Protein AF-A0A2S2C4B8-F1 (afdb_monomer_lite)

Organism: NCBI:txid1990687

Foldseek 3Di:
DDDPDAADQDDDDLVVLCVLCQVVLVVLLVVLVVQDDDDALCLLPPDPPDDPDPPDDAPAQDAFPPLLLLLLLLLLLCLLFVLVVCPVSCVPDDCPGSSVVVSVVSNVLSVRLNVSSLCCCVVRRVPDNVVSVVVNVVPNVVGFPPVCPPDRPLLSLLLLLLQLQQSLLLLCLSCVSRVGVSSNVSSPSSSSSSVSSNVSSLSSLLVVCRRNVLNNLVSNLVCLLQPDHGPPPPPCVLVSVVVCVLSVSGDLVCSLPRRPPVSCVSSVLVVDDSDDPNSVLSSVSSVVLSVVSVVLVVVVVVVSVVVPDDDPDDDDDDDDDPDDPNSPCNNPPDPPPRD

Structure (mmCIF, N/CA/C/O backbone):
data_AF-A0A2S2C4B8-F1
#
_entry.id   AF-A0A2S2C4B8-F1
#
loop_
_atom_site.group_PDB
_atom_site.id
_atom_site.type_symbol
_atom_site.label_atom_id
_atom_site.label_alt_id
_atom_site.label_comp_id
_atom_site.label_asym_id
_atom_site.label_entity_id
_atom_site.label_seq_id
_atom_site.pdbx_PDB_ins_code
_atom_site.Cartn_x
_atom_site.Cartn_y
_atom_site.Cartn_z
_atom_site.occupancy
_atom_site.B_iso_or_equiv
_atom_site.auth_seq_id
_atom_site.auth_comp_id
_atom_site.auth_asym_id
_atom_site.auth_atom_id
_atom_site.pdbx_PDB_model_num
ATOM 1 N N . MET A 1 1 ? -17.128 -11.984 38.724 1.00 36.03 1 MET A N 1
ATOM 2 C CA . MET A 1 1 ? -16.778 -12.089 37.292 1.00 36.03 1 MET A CA 1
ATOM 3 C C . MET A 1 1 ? -16.744 -10.685 36.719 1.00 36.03 1 MET A C 1
ATOM 5 O O . MET A 1 1 ? -17.673 -9.944 37.026 1.00 36.03 1 MET A O 1
ATOM 9 N N . PRO A 1 2 ? -15.708 -10.272 35.972 1.00 33.66 2 PRO A N 1
ATOM 10 C CA . PRO A 1 2 ? -15.768 -9.001 35.269 1.00 33.66 2 PRO A CA 1
ATOM 11 C C . PRO A 1 2 ? -16.811 -9.120 34.155 1.00 33.66 2 PRO A C 1
ATOM 13 O O . PRO A 1 2 ? -16.824 -10.096 33.408 1.00 33.66 2 PRO A O 1
ATOM 16 N N . ILE A 1 3 ? -17.711 -8.144 34.097 1.00 31.33 3 ILE A N 1
ATOM 17 C CA . ILE A 1 3 ? -18.696 -7.986 33.027 1.00 31.33 3 ILE A CA 1
ATOM 18 C C . ILE A 1 3 ? -17.909 -7.788 31.720 1.00 31.33 3 ILE A C 1
ATOM 20 O O . ILE A 1 3 ? -17.020 -6.929 31.710 1.00 31.33 3 ILE A O 1
ATOM 24 N N . PRO A 1 4 ? -18.185 -8.543 30.638 1.00 38.91 4 PRO A N 1
ATOM 25 C CA . PRO A 1 4 ? -17.604 -8.247 29.336 1.00 38.91 4 PRO A CA 1
ATOM 26 C C . PRO A 1 4 ? -18.038 -6.832 28.958 1.00 38.91 4 PRO A C 1
ATOM 28 O O . PRO A 1 4 ? -19.229 -6.551 28.818 1.00 38.91 4 PRO A O 1
ATOM 31 N N . GLN A 1 5 ? -17.081 -5.909 28.894 1.00 40.00 5 GLN A N 1
ATOM 32 C CA . GLN A 1 5 ? -17.377 -4.559 28.449 1.00 40.00 5 GLN A CA 1
ATOM 33 C C . GLN A 1 5 ? -17.703 -4.652 26.963 1.00 40.00 5 GLN A C 1
ATOM 35 O O . GLN A 1 5 ? -16.841 -5.022 26.172 1.00 40.00 5 GLN A O 1
ATOM 40 N N . GLY A 1 6 ? -18.963 -4.384 26.613 1.00 44.84 6 GLY A N 1
ATOM 41 C CA . GLY A 1 6 ? -19.370 -4.216 25.221 1.00 44.84 6 GLY A CA 1
ATOM 42 C C . GLY A 1 6 ? -18.529 -3.134 24.529 1.00 44.84 6 GLY A C 1
ATOM 43 O O . GLY A 1 6 ? -17.827 -2.378 25.214 1.00 44.84 6 GLY A O 1
ATOM 44 N N . PRO A 1 7 ? -18.580 -3.056 23.189 1.00 47.12 7 PRO A N 1
ATOM 45 C CA . PRO A 1 7 ? -17.741 -2.149 22.414 1.00 47.12 7 PRO A CA 1
ATOM 46 C C . PRO A 1 7 ? -17.837 -0.725 22.972 1.00 47.12 7 PRO A C 1
ATOM 48 O O . PRO A 1 7 ? -18.921 -0.153 23.116 1.00 47.12 7 PRO A O 1
ATOM 51 N N . ARG A 1 8 ? -16.685 -0.164 23.361 1.00 53.97 8 ARG A N 1
ATOM 52 C CA . ARG A 1 8 ? -16.612 1.207 23.866 1.00 53.97 8 ARG A CA 1
ATOM 53 C C . ARG A 1 8 ? -16.798 2.137 22.681 1.00 53.97 8 ARG A C 1
ATOM 55 O O . ARG A 1 8 ? -15.860 2.363 21.924 1.00 53.97 8 ARG A O 1
ATOM 62 N N . ASN A 1 9 ? -17.983 2.726 22.557 1.00 57.22 9 ASN A N 1
ATOM 63 C CA . ASN A 1 9 ? -18.256 3.736 21.537 1.00 57.22 9 ASN A CA 1
ATOM 64 C C . ASN A 1 9 ? -17.642 5.113 21.889 1.00 57.22 9 ASN A C 1
ATOM 66 O O . ASN A 1 9 ? -18.278 6.158 21.805 1.00 57.22 9 ASN A O 1
ATOM 70 N N . THR A 1 10 ? -16.414 5.113 22.412 1.00 70.31 10 THR A N 1
ATOM 71 C CA . THR A 1 10 ? -15.678 6.302 22.848 1.00 70.31 10 THR A CA 1
ATOM 72 C C . THR A 1 10 ? -14.437 6.427 21.981 1.00 70.31 10 THR A C 1
ATOM 74 O O . THR A 1 10 ? -13.640 5.491 21.930 1.00 70.31 10 THR A O 1
ATOM 77 N N . GLN A 1 11 ? -14.261 7.574 21.317 1.00 84.81 11 GLN A N 1
ATOM 78 C CA . GLN A 1 11 ? -13.037 7.855 20.566 1.00 84.81 11 GLN A CA 1
ATOM 79 C C . GLN A 1 11 ? -11.817 7.715 21.476 1.00 84.81 11 GLN A C 1
ATOM 81 O O . GLN A 1 11 ? -11.720 8.367 22.519 1.00 84.81 11 GLN A O 1
ATOM 86 N N . LEU A 1 12 ? -10.873 6.876 21.061 1.00 90.44 12 LEU A N 1
ATOM 87 C CA . LEU A 1 12 ? -9.634 6.663 21.784 1.00 90.44 12 LEU A CA 1
ATOM 88 C C . LEU A 1 12 ? -8.558 7.628 21.271 1.00 90.44 12 LEU A C 1
ATOM 90 O O . LEU A 1 12 ? -8.373 7.771 20.056 1.00 90.44 12 LEU A O 1
ATOM 94 N N . PRO A 1 13 ? -7.797 8.278 22.169 1.00 89.00 13 PRO A N 1
ATOM 95 C CA . PRO A 1 13 ? -6.652 9.078 21.764 1.00 89.00 13 PRO A CA 1
ATOM 96 C C . PRO A 1 13 ? -5.550 8.178 21.189 1.00 89.00 13 PRO A C 1
ATOM 98 O O . PRO A 1 13 ? -5.387 7.026 21.593 1.00 89.00 13 PRO A O 1
ATOM 101 N N . GLN A 1 14 ? -4.719 8.724 20.299 1.00 85.19 14 GLN A N 1
ATOM 102 C CA . GLN A 1 14 ? -3.682 7.967 19.580 1.00 85.19 14 GLN A CA 1
ATOM 103 C C . GLN A 1 14 ? -2.736 7.179 20.497 1.00 85.19 14 GLN A C 1
ATOM 105 O O . GLN A 1 14 ? -2.425 6.023 20.223 1.00 85.19 14 GLN A O 1
ATOM 110 N N . ARG A 1 15 ? -2.323 7.763 21.630 1.00 85.38 15 ARG A N 1
ATOM 111 C CA . ARG A 1 15 ? -1.479 7.070 22.619 1.00 85.38 15 ARG A CA 1
ATOM 112 C C . ARG A 1 15 ? -2.165 5.858 23.245 1.00 85.38 15 ARG A C 1
ATOM 114 O O . ARG A 1 15 ? -1.474 4.910 23.605 1.00 85.38 15 ARG A O 1
ATOM 121 N N . GLN A 1 16 ? -3.486 5.898 23.411 1.00 89.31 16 GLN A N 1
ATOM 122 C CA . GLN A 1 16 ? -4.239 4.754 23.910 1.00 89.31 16 GLN A CA 1
ATOM 123 C C . GLN A 1 16 ? -4.381 3.697 22.817 1.00 89.31 16 GLN A C 1
ATOM 125 O O . GLN A 1 16 ? -4.064 2.549 23.087 1.00 89.31 16 GLN A O 1
ATOM 130 N N . LEU A 1 17 ? -4.716 4.079 21.580 1.00 90.31 17 LEU A N 1
ATOM 131 C CA . LEU A 1 17 ? -4.761 3.144 20.446 1.00 90.31 17 LEU A CA 1
ATOM 132 C C . LEU A 1 17 ? -3.449 2.362 20.283 1.00 90.31 17 LEU A C 1
ATOM 134 O O . LEU A 1 17 ? -3.471 1.141 20.179 1.00 90.31 17 LEU A O 1
ATOM 138 N N . LEU A 1 18 ? -2.302 3.048 20.345 1.00 89.00 18 LEU A N 1
ATOM 139 C CA . LEU A 1 18 ? -0.979 2.413 20.280 1.00 89.00 18 LEU A CA 1
ATOM 140 C C . LEU A 1 18 ? -0.749 1.392 21.406 1.00 89.00 18 LEU A C 1
ATOM 142 O O . LEU A 1 18 ? -0.098 0.374 21.180 1.00 89.00 18 LEU A O 1
ATOM 146 N N . ARG A 1 19 ? -1.269 1.658 22.612 1.00 90.06 19 ARG A N 1
ATOM 147 C CA . ARG A 1 19 ? -1.164 0.746 23.762 1.00 90.06 19 ARG A CA 1
ATOM 148 C C . ARG A 1 19 ? -2.104 -0.447 23.635 1.00 90.06 19 ARG A C 1
ATOM 150 O O . ARG A 1 19 ? -1.664 -1.566 23.848 1.00 90.06 19 ARG A O 1
ATOM 157 N N . GLU A 1 20 ? -3.366 -0.215 23.289 1.00 93.81 20 GLU A N 1
ATOM 158 C CA . GLU A 1 20 ? -4.382 -1.272 23.177 1.00 93.81 20 GLU A CA 1
ATOM 159 C C . GLU A 1 20 ? -4.064 -2.232 22.016 1.00 93.81 20 GLU A C 1
ATOM 161 O O . GLU A 1 20 ? -4.272 -3.436 22.124 1.00 93.81 20 GLU A O 1
ATOM 166 N N . LEU A 1 21 ? -3.482 -1.725 20.922 1.00 94.25 21 LEU A N 1
ATOM 167 C CA . LEU A 1 21 ? -3.074 -2.527 19.762 1.00 94.25 21 LEU A CA 1
ATOM 168 C C . LEU A 1 21 ? -1.653 -3.115 19.883 1.00 94.25 21 LEU A C 1
ATOM 170 O O . LEU A 1 21 ? -1.189 -3.785 18.958 1.00 94.25 21 LEU A O 1
ATOM 174 N N . GLN A 1 22 ? -0.950 -2.886 21.001 1.00 93.69 22 GLN A N 1
ATOM 175 C CA . GLN A 1 22 ? 0.438 -3.325 21.206 1.00 93.69 22 GLN A CA 1
ATOM 176 C C . GLN A 1 22 ? 0.588 -4.847 21.063 1.00 93.69 22 GLN A C 1
ATOM 178 O O . GLN A 1 22 ? 1.475 -5.305 20.344 1.00 93.69 22 GLN A O 1
ATOM 183 N N . THR A 1 23 ? -0.299 -5.626 21.689 1.00 96.12 23 THR A N 1
ATOM 184 C CA . THR A 1 23 ? -0.265 -7.096 21.621 1.00 96.12 23 THR A CA 1
ATOM 185 C C . THR A 1 23 ? -0.448 -7.586 20.185 1.00 96.12 23 THR A C 1
ATOM 187 O O . THR A 1 23 ? 0.336 -8.398 19.698 1.00 96.12 23 THR A O 1
ATOM 190 N N . THR A 1 24 ? -1.417 -7.030 19.453 1.00 97.50 24 THR A N 1
ATOM 191 C CA . THR A 1 24 ? -1.649 -7.376 18.043 1.00 97.50 24 THR A CA 1
ATOM 192 C C . THR A 1 24 ? -0.438 -7.035 17.170 1.00 97.50 24 THR A C 1
ATOM 194 O O . THR A 1 24 ? -0.095 -7.801 16.264 1.00 97.50 24 THR A O 1
ATOM 197 N N . ALA A 1 25 ? 0.239 -5.914 17.441 1.00 95.50 25 ALA A N 1
ATOM 198 C CA . ALA A 1 25 ? 1.461 -5.529 16.738 1.00 95.50 25 ALA A CA 1
ATOM 199 C C . ALA A 1 25 ? 2.618 -6.501 17.023 1.00 95.50 25 ALA A C 1
ATOM 201 O O . ALA A 1 25 ? 3.325 -6.897 16.097 1.00 95.50 25 ALA A O 1
ATOM 202 N N . GLU A 1 26 ? 2.797 -6.937 18.272 1.00 97.12 26 GLU A N 1
ATOM 203 C CA . GLU A 1 26 ? 3.808 -7.933 18.662 1.00 97.12 26 GLU A CA 1
ATOM 204 C C . GLU A 1 26 ? 3.580 -9.284 17.978 1.00 97.12 26 GLU A C 1
ATOM 206 O O . GLU A 1 26 ? 4.509 -9.882 17.421 1.00 97.12 26 GLU A O 1
ATOM 211 N N . GLU A 1 27 ? 2.334 -9.754 17.970 1.00 98.19 27 GLU A N 1
ATOM 212 C CA . GLU A 1 27 ? 1.963 -11.008 17.325 1.00 98.19 27 GLU A CA 1
ATOM 213 C C . GLU A 1 27 ? 2.193 -10.965 15.815 1.00 98.19 27 GLU A C 1
ATOM 215 O O . GLU A 1 27 ? 2.760 -11.907 15.251 1.00 98.19 27 GLU A O 1
ATOM 220 N N . ASN A 1 28 ? 1.812 -9.863 15.164 1.00 98.12 28 ASN A N 1
ATOM 221 C CA . ASN A 1 28 ? 2.002 -9.696 13.727 1.00 98.12 28 ASN A CA 1
ATOM 222 C C . ASN A 1 28 ? 3.461 -9.456 13.343 1.00 98.12 28 ASN A C 1
ATOM 224 O O . ASN A 1 28 ? 3.890 -9.968 12.312 1.00 98.12 28 ASN A O 1
ATOM 228 N N . LEU A 1 29 ? 4.252 -8.782 14.180 1.00 97.31 29 LEU A N 1
ATOM 229 C CA . LEU A 1 29 ? 5.695 -8.646 13.975 1.00 97.31 29 LEU A CA 1
ATOM 230 C C . LEU A 1 29 ? 6.379 -10.018 14.021 1.00 97.31 29 LEU A C 1
ATOM 232 O O . LEU A 1 29 ? 7.191 -10.349 13.157 1.00 97.31 29 LEU A O 1
ATOM 236 N N . ARG A 1 30 ? 6.025 -10.850 15.006 1.00 98.19 30 ARG A N 1
ATOM 237 C CA . ARG A 1 30 ? 6.519 -12.229 15.105 1.00 98.19 30 ARG A CA 1
ATOM 238 C C . ARG A 1 30 ? 6.064 -13.078 13.915 1.00 98.19 30 ARG A C 1
ATOM 240 O O . ARG A 1 30 ? 6.857 -13.865 13.402 1.00 98.19 30 ARG A O 1
ATOM 247 N N . ARG A 1 31 ? 4.809 -12.929 13.475 1.00 98.12 31 ARG A N 1
ATOM 248 C CA . ARG A 1 31 ? 4.268 -13.607 12.285 1.00 98.12 31 ARG A CA 1
ATOM 249 C C . ARG A 1 31 ? 5.050 -13.227 11.029 1.00 98.12 31 ARG A C 1
ATOM 251 O O . ARG A 1 31 ? 5.477 -14.124 10.312 1.00 98.12 31 ARG A O 1
ATOM 258 N N . HIS A 1 32 ? 5.275 -11.931 10.809 1.00 97.81 32 HIS A N 1
ATOM 259 C CA . HIS A 1 32 ? 6.031 -11.408 9.669 1.00 97.81 32 HIS A CA 1
ATOM 260 C C . HIS A 1 32 ? 7.446 -11.973 9.638 1.00 97.81 32 HIS A C 1
ATOM 262 O O . HIS A 1 32 ? 7.826 -12.599 8.661 1.00 97.81 32 HIS A O 1
ATOM 268 N N . ARG A 1 33 ? 8.189 -11.875 10.747 1.00 96.81 33 ARG A N 1
ATOM 269 C CA . ARG A 1 33 ? 9.562 -12.404 10.840 1.00 96.81 33 ARG A CA 1
ATOM 270 C C . ARG A 1 33 ? 9.672 -13.896 10.542 1.00 96.81 33 ARG A C 1
ATOM 272 O O . ARG A 1 33 ? 10.697 -14.336 10.045 1.00 96.81 33 ARG A O 1
ATOM 279 N N . LYS A 1 34 ? 8.645 -14.679 10.879 1.00 97.44 34 LYS A N 1
ATOM 280 C CA . LYS A 1 34 ? 8.618 -16.119 10.594 1.00 97.44 34 LYS A CA 1
ATOM 281 C C . LYS A 1 34 ? 8.365 -16.414 9.111 1.00 97.44 34 LYS A C 1
ATOM 283 O O . LYS A 1 34 ? 8.791 -17.459 8.635 1.00 97.44 34 LYS A O 1
ATOM 288 N N . ALA A 1 35 ? 7.620 -15.546 8.432 1.00 96.50 35 ALA A N 1
ATOM 289 C CA . ALA A 1 35 ? 7.249 -15.701 7.029 1.00 96.50 35 ALA A CA 1
ATOM 290 C C . ALA A 1 35 ? 8.222 -15.005 6.066 1.00 96.50 35 ALA A C 1
ATOM 292 O O . ALA A 1 35 ? 8.163 -15.263 4.870 1.00 96.50 35 ALA A O 1
ATOM 293 N N . LEU A 1 36 ? 9.072 -14.110 6.576 1.00 93.69 36 LEU A N 1
ATOM 294 C CA . LEU A 1 36 ? 10.025 -13.359 5.776 1.00 93.69 36 LEU A CA 1
ATOM 295 C C . LEU A 1 36 ? 11.081 -14.297 5.189 1.00 93.69 36 LEU A C 1
ATOM 297 O O . LEU A 1 36 ? 11.821 -14.955 5.922 1.00 93.69 36 LEU A O 1
ATOM 301 N N . ASP A 1 37 ? 11.166 -14.303 3.865 1.00 90.25 37 ASP A N 1
ATOM 302 C CA . ASP A 1 37 ? 12.252 -14.949 3.144 1.00 90.25 37 ASP A CA 1
ATOM 303 C C . ASP A 1 37 ? 13.515 -14.089 3.194 1.00 90.25 37 ASP A C 1
ATOM 305 O O . ASP A 1 37 ? 13.476 -12.868 3.006 1.00 90.25 37 ASP A O 1
ATOM 309 N N . ASP A 1 38 ? 14.658 -14.745 3.377 1.00 88.94 38 ASP A N 1
ATOM 310 C CA . ASP A 1 38 ? 15.953 -14.088 3.272 1.00 88.94 38 ASP A CA 1
ATOM 311 C C . ASP A 1 38 ? 16.338 -13.920 1.794 1.00 88.94 38 ASP A C 1
ATOM 313 O O . ASP A 1 38 ? 16.452 -14.897 1.047 1.00 88.94 38 ASP A O 1
ATOM 317 N N . TRP A 1 39 ? 16.481 -12.671 1.350 1.00 94.19 39 TRP A N 1
ATOM 318 C CA . TRP A 1 39 ? 16.906 -12.331 -0.006 1.00 94.19 39 TRP A CA 1
ATOM 319 C C . TRP A 1 39 ? 17.603 -10.975 -0.042 1.00 94.19 39 TRP A C 1
ATOM 321 O O . TRP A 1 39 ? 17.329 -10.077 0.755 1.00 94.19 39 TRP A O 1
ATOM 331 N N . HIS A 1 40 ? 18.481 -10.795 -1.015 1.00 92.00 40 HIS A N 1
ATOM 332 C CA . HIS A 1 40 ? 19.294 -9.599 -1.138 1.00 92.00 40 HIS A CA 1
ATOM 333 C C . HIS A 1 40 ? 19.257 -9.060 -2.571 1.00 92.00 40 HIS A C 1
ATOM 335 O O . HIS A 1 40 ? 19.156 -9.836 -3.523 1.00 92.00 40 HIS A O 1
ATOM 341 N N . PRO A 1 41 ? 19.404 -7.738 -2.784 1.00 91.88 41 PRO A N 1
ATOM 342 C CA . PRO A 1 41 ? 19.446 -7.167 -4.132 1.00 91.88 41 PRO A CA 1
ATOM 343 C C . PRO A 1 41 ? 20.497 -7.817 -5.047 1.00 91.88 41 PRO A C 1
ATOM 345 O O . PRO A 1 41 ? 20.263 -7.997 -6.242 1.00 91.88 41 PRO A O 1
ATOM 348 N N . HIS A 1 42 ? 21.637 -8.226 -4.480 1.00 87.88 42 HIS A N 1
ATOM 349 C CA . HIS A 1 42 ? 22.719 -8.887 -5.212 1.00 87.88 42 HIS A CA 1
ATOM 350 C C . HIS A 1 42 ? 22.417 -10.343 -5.608 1.00 87.88 42 HIS A C 1
ATOM 352 O O . HIS A 1 42 ? 23.131 -10.900 -6.437 1.00 87.88 42 HIS A O 1
ATOM 358 N N . ASP A 1 43 ? 21.344 -10.949 -5.092 1.00 88.50 43 ASP A N 1
ATOM 359 C CA . ASP A 1 43 ? 20.864 -12.247 -5.585 1.00 88.50 43 ASP A CA 1
ATOM 360 C C . ASP A 1 43 ? 20.249 -12.118 -6.990 1.00 88.50 43 ASP A C 1
ATOM 362 O O . ASP A 1 43 ? 20.158 -13.099 -7.731 1.00 88.50 43 ASP A O 1
ATOM 366 N N . TYR A 1 44 ? 19.834 -10.901 -7.370 1.00 86.81 44 TYR A N 1
ATOM 367 C CA . TYR A 1 44 ? 19.181 -10.596 -8.646 1.00 86.81 44 TYR A CA 1
ATOM 368 C C . TYR A 1 44 ? 20.093 -9.881 -9.642 1.00 86.81 44 TYR A C 1
ATOM 370 O O . TYR A 1 44 ? 19.889 -9.977 -10.856 1.00 86.81 44 TYR A O 1
ATOM 378 N N . LEU A 1 45 ? 21.095 -9.152 -9.156 1.00 82.06 45 LEU A N 1
ATOM 379 C CA . LEU A 1 45 ? 21.968 -8.313 -9.970 1.00 82.06 45 LEU A CA 1
ATOM 380 C C . LEU A 1 45 ? 23.432 -8.627 -9.662 1.00 82.06 45 LEU A C 1
ATOM 382 O O . LEU A 1 45 ? 23.789 -8.750 -8.491 1.00 82.06 45 LEU A O 1
ATOM 386 N N . PRO A 1 46 ? 24.303 -8.726 -10.681 1.00 67.19 46 PRO A N 1
ATOM 387 C CA . PRO A 1 46 ? 25.691 -9.080 -10.453 1.00 67.19 46 PRO A CA 1
ATOM 388 C C . PRO A 1 46 ? 26.391 -7.956 -9.678 1.00 67.19 46 PRO A C 1
ATOM 390 O O . PRO A 1 46 ? 26.217 -6.766 -9.968 1.00 67.19 46 PRO A O 1
ATOM 393 N N . LEU A 1 47 ? 27.223 -8.334 -8.705 1.00 65.69 47 LEU A N 1
ATOM 394 C CA . LEU A 1 47 ? 28.209 -7.423 -8.126 1.00 65.69 47 LEU A CA 1
ATOM 395 C C . LEU A 1 47 ? 29.213 -7.034 -9.225 1.00 65.69 47 LEU A C 1
ATOM 397 O O . LEU A 1 47 ? 29.511 -7.846 -10.100 1.00 65.69 47 LEU A O 1
ATOM 401 N N . ASN A 1 48 ? 29.701 -5.790 -9.215 1.00 54.97 48 ASN A N 1
ATOM 402 C CA . ASN A 1 48 ? 30.553 -5.240 -10.279 1.00 54.97 48 ASN A CA 1
ATOM 403 C C . ASN A 1 48 ? 31.670 -6.218 -10.698 1.00 54.97 48 ASN A C 1
ATOM 405 O O . ASN A 1 48 ? 32.500 -6.598 -9.876 1.00 54.97 48 ASN A O 1
ATOM 409 N N . GLY A 1 49 ? 31.694 -6.605 -11.980 1.00 50.41 49 GLY A N 1
ATOM 410 C CA . GLY A 1 49 ? 32.708 -7.504 -12.550 1.00 50.41 49 GLY A CA 1
ATOM 411 C C . GLY A 1 49 ? 32.526 -8.999 -12.248 1.00 50.41 49 GLY A C 1
ATOM 412 O O . GLY A 1 49 ? 33.347 -9.799 -12.688 1.00 50.41 49 GLY A O 1
ATOM 413 N N . GLY A 1 50 ? 31.476 -9.393 -11.525 1.00 49.09 50 GLY A N 1
ATOM 414 C CA . GLY A 1 50 ? 31.149 -10.793 -11.271 1.00 49.09 50 GLY A CA 1
ATOM 415 C C . GLY A 1 50 ? 30.472 -11.463 -12.466 1.00 49.09 50 GLY A C 1
ATOM 416 O O . GLY A 1 50 ? 29.650 -10.857 -13.157 1.00 49.09 50 GLY A O 1
ATOM 417 N N . THR A 1 51 ? 30.787 -12.740 -12.688 1.00 47.00 51 THR A N 1
ATOM 418 C CA . THR A 1 51 ? 29.997 -13.602 -13.571 1.00 47.00 51 THR A CA 1
ATOM 419 C C . THR A 1 51 ? 28.550 -13.619 -13.062 1.00 47.00 51 THR A C 1
ATOM 421 O O . THR A 1 51 ? 28.352 -13.787 -11.854 1.00 47.00 51 THR A O 1
ATOM 424 N N . PRO A 1 52 ? 27.543 -13.457 -13.941 1.00 52.16 52 PRO A N 1
ATOM 425 C CA . PRO A 1 52 ? 26.142 -13.688 -13.610 1.00 52.16 52 PRO A CA 1
ATOM 426 C C . PRO A 1 52 ? 25.975 -14.935 -12.734 1.00 52.16 52 PRO A C 1
ATOM 428 O O . PRO A 1 52 ? 26.600 -15.955 -13.051 1.00 52.16 52 PRO A O 1
ATOM 431 N N . PRO A 1 53 ? 25.150 -14.917 -11.669 1.00 54.88 53 PRO A N 1
ATOM 432 C CA . PRO A 1 53 ? 24.833 -16.152 -10.964 1.00 54.88 53 PRO A CA 1
ATOM 433 C C . PRO A 1 53 ? 24.350 -17.194 -11.992 1.00 54.88 53 PRO A C 1
ATOM 435 O O . PRO A 1 53 ? 23.586 -16.835 -12.890 1.00 54.88 53 PRO A O 1
ATOM 438 N N . PRO A 1 54 ? 24.765 -18.474 -11.899 1.00 48.00 54 PRO A N 1
ATOM 439 C CA . PRO A 1 54 ? 24.625 -19.478 -12.970 1.00 48.00 54 PRO A CA 1
ATOM 440 C C . PRO A 1 54 ? 23.178 -19.780 -13.414 1.00 48.00 54 PRO A C 1
ATOM 442 O O . PRO A 1 54 ? 22.962 -20.528 -14.362 1.00 48.00 54 PRO A O 1
ATOM 445 N N . ARG A 1 55 ? 22.175 -19.184 -12.755 1.00 47.81 55 ARG A N 1
ATOM 446 C CA . ARG A 1 55 ? 20.750 -19.216 -13.116 1.00 47.81 55 ARG A CA 1
ATOM 447 C C . ARG A 1 55 ? 20.253 -17.995 -13.908 1.00 47.81 55 ARG A C 1
ATOM 449 O O . ARG A 1 55 ? 19.069 -17.951 -14.233 1.00 47.81 55 ARG A O 1
ATOM 456 N N . MET A 1 56 ? 21.094 -17.006 -14.213 1.00 52.75 56 MET A N 1
ATOM 457 C CA . MET A 1 56 ? 20.677 -15.772 -14.888 1.00 52.75 56 MET A CA 1
ATOM 458 C C . MET A 1 56 ? 21.403 -15.581 -16.218 1.00 52.75 56 MET A C 1
ATOM 460 O O . MET A 1 56 ? 22.536 -15.113 -16.268 1.00 52.75 56 MET A O 1
ATOM 464 N N . MET A 1 57 ? 20.715 -15.888 -17.320 1.00 51.03 57 MET A N 1
ATOM 465 C CA . MET A 1 57 ? 21.018 -15.243 -18.595 1.00 51.03 57 MET A CA 1
ATOM 466 C C . MET A 1 57 ? 20.483 -13.812 -18.516 1.00 51.03 57 MET A C 1
ATOM 468 O O . MET A 1 57 ? 19.270 -13.608 -18.463 1.00 51.03 57 MET A O 1
ATOM 472 N N . TYR A 1 58 ? 21.379 -12.829 -18.455 1.00 53.88 58 TYR A N 1
ATOM 473 C CA . TYR A 1 58 ? 20.999 -11.434 -18.646 1.00 53.88 58 TYR A CA 1
ATOM 474 C C . TYR A 1 58 ? 20.852 -11.195 -20.152 1.00 53.88 58 TYR A C 1
ATOM 476 O O . TYR A 1 58 ? 21.771 -11.546 -20.897 1.00 53.88 58 TYR A O 1
ATOM 484 N N . PRO A 1 59 ? 19.731 -10.630 -20.630 1.00 53.88 59 PRO A N 1
ATOM 485 C CA . PRO A 1 59 ? 19.687 -10.149 -22.001 1.00 53.88 59 PRO A CA 1
ATOM 486 C C . PRO A 1 59 ? 20.764 -9.070 -22.188 1.00 53.88 59 PRO A C 1
ATOM 488 O O . PRO A 1 59 ? 21.101 -8.355 -21.239 1.00 53.88 59 PRO A O 1
ATOM 491 N N . GLU A 1 60 ? 21.290 -8.937 -23.411 1.00 57.03 60 GLU A N 1
ATOM 492 C CA . GLU A 1 60 ? 22.038 -7.738 -23.814 1.00 57.03 60 GLU A CA 1
ATOM 493 C C . GLU A 1 60 ? 21.274 -6.487 -23.355 1.00 57.03 60 GLU A C 1
ATOM 495 O O . GLU A 1 60 ? 20.039 -6.519 -23.299 1.00 57.03 60 GLU A O 1
ATOM 500 N N . ARG A 1 61 ? 21.985 -5.404 -22.996 1.00 60.28 61 ARG A N 1
ATOM 501 C CA . ARG A 1 61 ? 21.356 -4.128 -22.607 1.00 60.28 61 ARG A CA 1
ATOM 502 C C . ARG A 1 61 ? 20.290 -3.773 -23.646 1.00 60.28 61 ARG A C 1
ATOM 504 O O . ARG A 1 61 ? 20.613 -3.419 -24.774 1.00 60.28 61 ARG A O 1
ATOM 511 N N . ARG A 1 62 ? 19.026 -3.912 -23.254 1.00 67.06 62 ARG A N 1
ATOM 512 C CA . ARG A 1 62 ? 17.853 -3.574 -24.058 1.00 67.06 62 ARG A CA 1
ATOM 513 C C . ARG A 1 62 ? 17.063 -2.546 -23.284 1.00 67.06 62 ARG A C 1
ATOM 515 O O . ARG A 1 62 ? 16.781 -2.767 -22.102 1.00 67.06 62 ARG A O 1
ATOM 522 N N . GLU A 1 63 ? 16.758 -1.456 -23.963 1.00 78.12 63 GLU A N 1
ATOM 523 C CA . GLU A 1 63 ? 15.881 -0.407 -23.465 1.00 78.12 63 GLU A CA 1
ATOM 524 C C . GLU A 1 63 ? 14.495 -0.999 -23.177 1.00 78.12 63 GLU A C 1
ATOM 526 O O . GLU A 1 63 ? 14.058 -1.954 -23.831 1.00 78.12 63 GLU A O 1
ATOM 531 N N . LEU A 1 64 ? 13.850 -0.487 -22.132 1.00 85.38 64 LEU A N 1
ATOM 532 C CA . LEU A 1 64 ? 12.456 -0.801 -21.843 1.00 85.38 64 LEU A CA 1
ATOM 533 C C . LEU A 1 64 ? 11.565 0.016 -22.785 1.00 85.38 64 LEU A C 1
ATOM 535 O O . LEU A 1 64 ? 11.947 1.102 -23.209 1.00 85.38 64 LEU A O 1
ATOM 539 N N . ASP A 1 65 ? 10.364 -0.480 -23.081 1.00 87.56 65 ASP A N 1
ATOM 540 C CA . ASP A 1 65 ? 9.333 0.372 -23.682 1.00 87.56 65 ASP A CA 1
ATOM 541 C C . ASP A 1 65 ? 8.986 1.532 -22.734 1.00 87.56 65 ASP A C 1
ATOM 543 O O . ASP A 1 65 ? 9.015 1.358 -21.511 1.00 87.56 65 ASP A O 1
ATOM 547 N N . ASP A 1 66 ? 8.591 2.683 -23.285 1.00 87.62 66 ASP A N 1
ATOM 548 C CA . ASP A 1 66 ? 8.251 3.894 -22.527 1.00 87.62 66 ASP A CA 1
ATOM 549 C C . ASP A 1 66 ? 7.303 3.616 -21.347 1.00 87.62 66 ASP A C 1
ATOM 551 O O . ASP A 1 66 ? 7.444 4.195 -20.267 1.00 87.62 66 ASP A O 1
ATOM 555 N N . VAL A 1 67 ? 6.312 2.731 -21.532 1.00 89.75 67 VAL A N 1
ATOM 556 C CA . VAL A 1 67 ? 5.338 2.411 -20.476 1.00 89.75 67 VAL A CA 1
ATOM 557 C C . VAL A 1 67 ? 5.959 1.538 -19.390 1.00 89.75 67 VAL A C 1
ATOM 559 O O . VAL A 1 67 ? 5.693 1.760 -18.207 1.00 89.75 67 VAL A O 1
ATOM 562 N N . ALA A 1 68 ? 6.799 0.576 -19.774 1.00 90.69 68 ALA A N 1
ATOM 563 C CA . ALA A 1 68 ? 7.517 -0.284 -18.842 1.00 90.69 68 ALA A CA 1
ATOM 564 C C . ALA A 1 68 ? 8.527 0.520 -18.011 1.00 90.69 68 ALA A C 1
ATOM 566 O O . ALA A 1 68 ? 8.558 0.385 -16.788 1.00 90.69 68 ALA A O 1
ATOM 567 N N . GLU A 1 69 ? 9.305 1.400 -18.649 1.00 91.06 69 GLU A N 1
ATOM 568 C CA . GLU A 1 69 ? 10.243 2.282 -17.952 1.00 91.06 69 GLU A CA 1
ATOM 569 C C . GLU A 1 69 ? 9.510 3.195 -16.968 1.00 91.06 69 GLU A C 1
ATOM 571 O O . GLU A 1 69 ? 9.858 3.245 -15.785 1.00 91.06 69 GLU A O 1
ATOM 576 N N . ALA A 1 70 ? 8.447 3.865 -17.421 1.00 89.44 70 ALA A N 1
ATOM 577 C CA . ALA A 1 70 ? 7.682 4.765 -16.571 1.00 89.44 70 ALA A CA 1
ATOM 578 C C . ALA A 1 70 ? 7.063 4.040 -15.365 1.00 89.44 70 ALA A C 1
ATOM 580 O O . ALA A 1 70 ? 7.090 4.568 -14.250 1.00 89.44 70 ALA A O 1
ATOM 581 N N . ALA A 1 71 ? 6.544 2.823 -15.561 1.00 91.44 71 ALA A N 1
ATOM 582 C CA . ALA A 1 71 ? 5.995 2.017 -14.479 1.00 91.44 71 ALA A CA 1
ATOM 583 C C . ALA A 1 71 ? 7.075 1.583 -13.476 1.00 91.44 71 ALA A C 1
ATOM 585 O O . ALA A 1 71 ? 6.881 1.745 -12.272 1.00 91.44 71 ALA A O 1
ATOM 586 N N . MET A 1 72 ? 8.239 1.129 -13.950 1.00 93.00 72 MET A N 1
ATOM 587 C CA . MET A 1 72 ? 9.373 0.775 -13.087 1.00 93.00 72 MET A CA 1
ATOM 588 C C . MET A 1 72 ? 9.901 1.978 -12.295 1.00 93.00 72 MET A C 1
ATOM 590 O O . MET A 1 72 ? 10.209 1.847 -11.110 1.00 93.00 72 MET A O 1
ATOM 594 N N . ILE A 1 73 ? 9.964 3.163 -12.914 1.00 91.12 73 ILE A N 1
ATOM 595 C CA . ILE A 1 73 ? 10.352 4.409 -12.240 1.00 91.12 73 ILE A CA 1
ATOM 596 C C . ILE A 1 73 ? 9.325 4.790 -11.165 1.00 91.12 73 ILE A C 1
ATOM 598 O O . ILE A 1 73 ? 9.714 5.179 -10.065 1.00 91.12 73 ILE A O 1
ATOM 602 N N . ILE A 1 74 ? 8.020 4.677 -11.436 1.00 88.81 74 ILE A N 1
ATOM 603 C CA . ILE A 1 74 ? 6.976 4.938 -10.429 1.00 88.81 74 ILE A CA 1
ATOM 604 C C . ILE A 1 74 ? 7.084 3.947 -9.267 1.00 88.81 74 ILE A C 1
ATOM 606 O O . ILE A 1 74 ? 7.027 4.367 -8.113 1.00 88.81 74 ILE A O 1
ATOM 610 N N . THR A 1 75 ? 7.289 2.663 -9.554 1.00 90.75 75 THR A N 1
ATOM 611 C CA . THR A 1 75 ? 7.501 1.619 -8.544 1.00 90.75 75 THR A CA 1
ATOM 612 C C . THR A 1 75 ? 8.717 1.926 -7.665 1.00 90.75 75 THR A C 1
ATOM 614 O O . THR A 1 75 ? 8.597 1.914 -6.441 1.00 90.75 75 THR A O 1
ATOM 617 N N . LEU A 1 76 ? 9.850 2.311 -8.262 1.00 92.50 76 LEU A N 1
ATOM 618 C CA . LEU A 1 76 ? 11.054 2.723 -7.533 1.00 92.50 76 LEU A CA 1
ATOM 619 C C . LEU A 1 76 ? 10.794 3.925 -6.622 1.00 92.50 76 LEU A C 1
ATOM 621 O O . LEU A 1 76 ? 11.151 3.902 -5.449 1.00 92.50 76 LEU A O 1
ATOM 625 N N . LEU A 1 77 ? 10.155 4.970 -7.146 1.00 87.12 77 LEU A N 1
ATOM 626 C CA . LEU A 1 77 ? 9.905 6.203 -6.396 1.00 87.12 77 LEU A CA 1
ATOM 627 C C . LEU A 1 77 ? 8.842 6.029 -5.309 1.00 87.12 77 LEU A C 1
ATOM 629 O O . LEU A 1 77 ? 8.865 6.733 -4.302 1.00 87.12 77 LEU A O 1
ATOM 633 N N . THR A 1 78 ? 7.918 5.089 -5.501 1.00 83.00 78 THR A N 1
ATOM 634 C CA . THR A 1 78 ? 6.956 4.702 -4.468 1.00 83.00 78 THR A CA 1
ATOM 635 C C . THR A 1 78 ? 7.674 3.993 -3.324 1.00 83.00 78 THR A C 1
ATOM 637 O O . THR A 1 78 ? 7.478 4.377 -2.176 1.00 83.00 78 THR A O 1
ATOM 640 N N . ALA A 1 79 ? 8.551 3.027 -3.625 1.00 84.88 79 ALA A N 1
ATOM 641 C CA . ALA A 1 79 ? 9.333 2.316 -2.610 1.00 84.88 79 ALA A CA 1
ATOM 642 C C . ALA A 1 79 ? 10.226 3.256 -1.781 1.00 84.88 79 ALA A C 1
ATOM 644 O O . ALA A 1 79 ? 10.309 3.105 -0.566 1.00 84.88 79 ALA A O 1
ATOM 645 N N . ASP A 1 80 ? 10.829 4.259 -2.425 1.00 79.88 80 ASP A N 1
ATOM 646 C CA . ASP A 1 80 ? 11.733 5.218 -1.776 1.00 79.88 80 ASP A CA 1
ATOM 647 C C . ASP A 1 80 ? 11.021 6.129 -0.755 1.00 79.88 80 ASP A C 1
ATOM 649 O O . ASP A 1 80 ? 11.593 6.516 0.260 1.00 79.88 80 ASP A O 1
ATOM 653 N N . ASN A 1 81 ? 9.744 6.451 -0.989 1.00 73.56 81 ASN A N 1
ATOM 654 C CA . ASN A 1 81 ? 9.033 7.477 -0.218 1.00 73.56 81 ASN A CA 1
ATOM 655 C C . ASN A 1 81 ? 7.919 6.931 0.685 1.00 73.56 81 ASN A C 1
ATOM 657 O O . ASN A 1 81 ? 7.485 7.627 1.598 1.00 73.56 81 ASN A O 1
ATOM 661 N N . LEU A 1 82 ? 7.454 5.693 0.480 1.00 67.31 82 LEU A N 1
ATOM 662 C CA . LEU A 1 82 ? 6.394 5.093 1.300 1.00 67.31 82 LEU A CA 1
ATOM 663 C C . LEU A 1 82 ? 6.708 5.116 2.815 1.00 67.31 82 LEU A C 1
ATOM 665 O O . LEU A 1 82 ? 5.803 5.424 3.598 1.00 67.31 82 LEU A O 1
ATOM 669 N N . PRO A 1 83 ? 7.962 4.893 3.266 1.00 62.09 83 PRO A N 1
ATOM 670 C CA . PRO A 1 83 ? 8.271 4.896 4.693 1.00 62.09 83 PRO A CA 1
ATOM 671 C C . PRO A 1 83 ? 8.232 6.261 5.389 1.00 62.09 83 PRO A C 1
ATOM 673 O O . PRO A 1 83 ? 8.032 6.317 6.607 1.00 62.09 83 PRO A O 1
ATOM 676 N N . SER A 1 84 ? 8.394 7.362 4.648 1.00 62.62 84 SER A N 1
ATOM 677 C CA . SER A 1 84 ? 8.515 8.708 5.228 1.00 62.62 84 SER A CA 1
ATOM 678 C C . SER A 1 84 ? 7.237 9.149 5.960 1.00 62.62 84 SER A C 1
ATOM 680 O O . SER A 1 84 ? 7.312 9.805 7.001 1.00 62.62 84 SER A O 1
ATOM 682 N N . GLY A 1 85 ? 6.064 8.699 5.496 1.00 58.16 85 GLY A N 1
ATOM 683 C CA . GLY A 1 85 ? 4.766 9.025 6.095 1.00 58.16 85 GLY A CA 1
ATOM 684 C C . GLY A 1 85 ? 4.497 8.378 7.462 1.00 58.16 85 GLY A C 1
ATOM 685 O O . GLY A 1 85 ? 3.728 8.927 8.249 1.00 58.16 85 GLY A O 1
ATOM 686 N N . LEU A 1 86 ? 5.127 7.238 7.788 1.00 62.69 86 LEU A N 1
ATOM 687 C CA . LEU A 1 86 ? 4.896 6.538 9.066 1.00 62.69 86 LEU A CA 1
ATOM 688 C C . LEU A 1 86 ? 5.906 6.861 10.164 1.00 62.69 86 LEU A C 1
ATOM 690 O O . LEU A 1 86 ? 5.595 6.630 11.335 1.00 62.69 86 LEU A O 1
ATOM 694 N N . GLN A 1 87 ? 7.079 7.401 9.823 1.00 61.69 87 GLN A N 1
ATOM 695 C CA . GLN A 1 87 ? 8.114 7.717 10.815 1.00 61.69 87 GLN A CA 1
ATOM 696 C C . GLN A 1 87 ? 7.581 8.659 11.907 1.00 61.69 87 GLN A C 1
ATOM 698 O O . GLN A 1 87 ? 7.732 8.363 13.094 1.00 61.69 87 GLN A O 1
ATOM 703 N N . GLN A 1 88 ? 6.822 9.689 11.514 1.00 58.84 88 GLN A N 1
ATOM 704 C CA . GLN A 1 88 ? 6.237 10.679 12.430 1.00 58.84 88 GLN A CA 1
ATOM 705 C C . GLN A 1 88 ? 5.272 10.070 13.464 1.00 58.84 88 GLN A C 1
ATOM 707 O O . GLN A 1 88 ? 5.136 10.574 14.576 1.00 58.84 88 GLN A O 1
ATOM 712 N N . MET A 1 89 ? 4.605 8.953 13.149 1.00 59.44 89 MET A N 1
ATOM 713 C CA . MET A 1 89 ? 3.680 8.322 14.100 1.00 59.44 89 MET A CA 1
ATOM 714 C C . MET A 1 89 ? 4.397 7.572 15.223 1.00 59.44 89 MET A C 1
ATOM 716 O O . MET A 1 89 ? 3.812 7.358 16.290 1.00 59.44 89 MET A O 1
ATOM 720 N N . THR A 1 90 ? 5.654 7.175 15.004 1.00 61.09 90 THR A N 1
ATOM 721 C CA . THR A 1 90 ? 6.430 6.416 15.993 1.00 61.09 90 THR A CA 1
ATOM 722 C C . THR A 1 90 ? 7.243 7.272 16.953 1.00 61.09 90 THR A C 1
ATOM 724 O O . THR A 1 90 ? 7.715 6.753 17.962 1.00 61.09 90 THR A O 1
ATOM 727 N N . ASP A 1 91 ? 7.318 8.583 16.735 1.00 65.06 91 ASP A N 1
ATOM 728 C CA . ASP A 1 91 ? 8.026 9.499 17.640 1.00 65.06 91 ASP A CA 1
ATOM 729 C C . ASP A 1 91 ? 7.446 9.487 19.066 1.00 65.06 91 ASP A C 1
ATOM 731 O O . ASP A 1 91 ? 8.124 9.816 20.039 1.00 65.06 91 ASP A O 1
ATOM 735 N N . SER A 1 92 ? 6.187 9.056 19.207 1.00 61.78 92 SER A N 1
ATOM 736 C CA . SER A 1 92 ? 5.464 8.981 20.480 1.00 61.78 92 SER A CA 1
ATOM 737 C C . SER A 1 92 ? 5.504 7.612 21.184 1.00 61.78 92 SER A C 1
ATOM 739 O O . SER A 1 92 ? 4.984 7.497 22.301 1.00 61.78 92 SER A O 1
ATOM 741 N N . VAL A 1 93 ? 6.105 6.576 20.577 1.00 70.69 93 VAL A N 1
ATOM 742 C CA . VAL A 1 93 ? 6.221 5.231 21.179 1.00 70.69 93 VAL A CA 1
ATOM 743 C C . VAL A 1 93 ? 7.596 4.987 21.800 1.00 70.69 93 VAL A C 1
ATOM 745 O O . VAL A 1 93 ? 8.594 5.608 21.442 1.00 70.69 93 VAL A O 1
ATOM 748 N N . ALA A 1 94 ? 7.672 4.040 22.741 1.00 74.75 94 ALA A N 1
ATOM 749 C CA . ALA A 1 94 ? 8.956 3.591 23.272 1.00 74.75 94 ALA A CA 1
ATOM 750 C C . ALA A 1 94 ? 9.828 3.006 22.145 1.00 74.75 94 ALA A C 1
ATOM 752 O O . ALA A 1 94 ? 9.336 2.249 21.302 1.00 74.75 94 ALA A O 1
ATOM 753 N N . LYS A 1 95 ? 11.131 3.319 22.154 1.00 75.69 95 LYS A N 1
ATOM 754 C CA . LYS A 1 95 ? 12.086 2.921 21.098 1.00 75.69 95 LYS A CA 1
ATOM 755 C C . LYS A 1 95 ? 12.170 1.404 20.874 1.00 75.69 95 LYS A C 1
ATOM 757 O O . LYS A 1 95 ? 12.378 0.976 19.734 1.00 75.69 95 LYS A O 1
ATOM 762 N N . ASP A 1 96 ? 11.941 0.630 21.934 1.00 77.94 96 ASP A N 1
ATOM 763 C CA . ASP A 1 96 ? 11.991 -0.840 21.942 1.00 77.94 96 ASP A CA 1
ATOM 764 C C . ASP A 1 96 ? 10.607 -1.493 21.780 1.00 77.94 96 ASP A C 1
ATOM 766 O O . ASP A 1 96 ? 10.458 -2.702 21.929 1.00 77.94 96 ASP A O 1
ATOM 770 N N . SER A 1 97 ? 9.572 -0.710 21.463 1.00 88.31 97 SER A N 1
ATOM 771 C CA . SER A 1 97 ? 8.239 -1.251 21.184 1.00 88.31 97 SER A CA 1
ATOM 772 C C . SER A 1 97 ? 8.200 -2.037 19.868 1.00 88.31 97 SER A C 1
ATOM 774 O O . SER A 1 97 ? 8.974 -1.784 18.934 1.00 88.31 97 SER A O 1
ATOM 776 N N . ALA A 1 98 ? 7.236 -2.956 19.757 1.00 90.88 98 ALA A N 1
ATOM 777 C CA . ALA A 1 98 ? 6.911 -3.618 18.493 1.00 90.88 98 ALA A CA 1
ATOM 778 C C . ALA A 1 98 ? 6.612 -2.628 17.360 1.00 90.88 98 ALA A C 1
ATOM 780 O O . ALA A 1 98 ? 7.066 -2.852 16.245 1.00 90.88 98 ALA A O 1
ATOM 781 N N . TRP A 1 99 ? 5.945 -1.506 17.649 1.00 88.75 99 TRP A N 1
ATOM 782 C CA . TRP A 1 99 ? 5.691 -0.434 16.683 1.00 88.75 99 TRP A CA 1
ATOM 783 C C . TRP A 1 99 ? 6.975 0.158 16.107 1.00 88.75 99 TRP A C 1
ATOM 785 O O . TRP A 1 99 ? 7.155 0.198 14.892 1.00 88.75 99 TRP A O 1
ATOM 795 N N . ALA A 1 100 ? 7.890 0.581 16.981 1.00 87.00 100 ALA A N 1
ATOM 796 C CA . ALA A 1 100 ? 9.155 1.168 16.562 1.00 87.00 100 ALA A CA 1
ATOM 797 C C . ALA A 1 100 ? 10.030 0.143 15.819 1.00 87.00 100 ALA A C 1
ATOM 799 O O . ALA A 1 100 ? 10.707 0.472 14.847 1.00 87.00 100 ALA A O 1
ATOM 800 N N . THR A 1 101 ? 9.988 -1.118 16.253 1.00 91.50 101 THR A N 1
ATOM 801 C CA . THR A 1 101 ? 10.690 -2.223 15.593 1.00 91.50 101 THR A CA 1
ATOM 802 C C . THR A 1 101 ? 10.123 -2.512 14.206 1.00 91.50 101 THR A C 1
ATOM 804 O O . THR A 1 101 ? 10.896 -2.653 13.260 1.00 91.50 101 THR A O 1
ATOM 807 N N . TRP A 1 102 ? 8.796 -2.562 14.079 1.00 92.00 102 TRP A N 1
ATOM 808 C CA . TRP A 1 102 ? 8.105 -2.752 12.809 1.00 92.00 102 TRP A CA 1
ATOM 809 C C . TRP A 1 102 ? 8.447 -1.641 11.825 1.00 92.00 102 TRP A C 1
ATOM 811 O O . TRP A 1 102 ? 8.923 -1.941 10.740 1.00 92.00 102 TRP A O 1
ATOM 821 N N . VAL A 1 103 ? 8.290 -0.369 12.210 1.00 87.06 103 VAL A N 1
ATOM 822 C CA . VAL A 1 103 ? 8.537 0.754 11.292 1.00 87.06 103 VAL A CA 1
ATOM 823 C C . VAL A 1 103 ? 9.976 0.760 10.784 1.00 87.06 103 VAL A C 1
ATOM 825 O O . VAL A 1 103 ? 10.182 0.933 9.586 1.00 87.06 103 VAL A O 1
ATOM 828 N N . ARG A 1 104 ? 10.973 0.496 11.639 1.00 87.50 104 ARG A N 1
ATOM 829 C CA . ARG A 1 104 ? 12.376 0.383 11.197 1.00 87.50 104 ARG A CA 1
ATOM 830 C C . ARG A 1 104 ? 12.594 -0.779 10.226 1.00 87.50 104 ARG A C 1
ATOM 832 O O . ARG A 1 104 ? 13.276 -0.605 9.224 1.00 87.50 104 ARG A O 1
ATOM 839 N N . MET A 1 105 ? 12.027 -1.947 10.523 1.00 91.12 105 MET A N 1
ATOM 840 C CA . MET A 1 105 ? 12.162 -3.144 9.688 1.00 91.12 105 MET A CA 1
ATOM 841 C C . MET A 1 105 ? 11.468 -2.960 8.336 1.00 91.12 105 MET A C 1
ATOM 843 O O . MET A 1 105 ? 12.100 -3.134 7.304 1.00 91.12 105 MET A O 1
ATOM 847 N N . TRP A 1 106 ? 10.214 -2.514 8.338 1.00 91.00 106 TRP A N 1
ATOM 848 C CA . TRP A 1 106 ? 9.450 -2.210 7.131 1.00 91.00 106 TRP A CA 1
ATOM 849 C C . TRP A 1 106 ? 10.120 -1.118 6.283 1.00 91.00 106 TRP A C 1
ATOM 851 O O . TRP A 1 106 ? 10.170 -1.236 5.060 1.00 91.00 106 TRP A O 1
ATOM 861 N N . THR A 1 107 ? 10.716 -0.097 6.914 1.00 87.75 107 THR A N 1
ATOM 862 C CA . THR A 1 107 ? 11.542 0.906 6.212 1.00 87.75 107 THR A CA 1
ATOM 863 C C . THR A 1 107 ? 12.733 0.246 5.515 1.00 87.75 107 THR A C 1
ATOM 865 O O . THR A 1 107 ? 12.955 0.497 4.337 1.00 87.75 107 THR A O 1
ATOM 868 N N . ALA A 1 108 ? 13.477 -0.619 6.212 1.00 91.12 108 ALA A N 1
ATOM 869 C CA . ALA A 1 108 ? 14.629 -1.315 5.637 1.00 91.12 108 ALA A CA 1
ATOM 870 C C . ALA A 1 108 ? 14.236 -2.283 4.503 1.00 91.12 108 ALA A C 1
ATOM 872 O O . ALA A 1 108 ? 14.947 -2.395 3.507 1.00 91.12 108 ALA A O 1
ATOM 873 N N . GLU A 1 109 ? 13.092 -2.959 4.624 1.00 93.81 109 GLU A N 1
ATOM 874 C CA . GLU A 1 109 ? 12.555 -3.836 3.578 1.00 93.81 109 GLU A CA 1
ATOM 875 C C . GLU A 1 109 ? 12.148 -3.036 2.323 1.00 93.81 109 GLU A C 1
ATOM 877 O O . GLU A 1 109 ? 12.459 -3.453 1.209 1.00 93.81 109 GLU A O 1
ATOM 882 N N . ASN A 1 110 ? 11.542 -1.852 2.475 1.00 90.19 110 ASN A N 1
ATOM 883 C CA . ASN A 1 110 ? 11.234 -0.963 1.344 1.00 90.19 110 ASN A CA 1
ATOM 884 C C . ASN A 1 110 ? 12.494 -0.347 0.711 1.00 90.19 110 ASN A C 1
ATOM 886 O O . ASN A 1 110 ? 12.581 -0.263 -0.515 1.00 90.19 110 ASN A O 1
ATOM 890 N N . ASP A 1 111 ? 13.497 0.025 1.513 1.00 90.31 111 ASP A N 1
ATOM 891 C CA . ASP A 1 111 ? 14.795 0.489 1.000 1.00 90.31 111 ASP A CA 1
ATOM 892 C C . ASP A 1 111 ? 15.473 -0.603 0.154 1.00 90.31 111 ASP A C 1
ATOM 894 O O . ASP A 1 111 ? 15.973 -0.349 -0.943 1.00 90.31 111 ASP A O 1
ATOM 898 N N . ARG A 1 112 ? 15.375 -1.870 0.580 1.00 94.00 112 ARG A N 1
ATOM 899 C CA . ARG A 1 112 ? 15.823 -3.018 -0.221 1.00 94.00 112 ARG A CA 1
ATOM 900 C C . ARG A 1 112 ? 15.108 -3.099 -1.578 1.00 94.00 112 ARG A C 1
ATOM 902 O O . ARG A 1 112 ? 15.765 -3.403 -2.580 1.00 94.00 112 ARG A O 1
ATOM 909 N N . HIS A 1 113 ? 13.802 -2.815 -1.643 1.00 94.81 113 HIS A N 1
ATOM 910 C CA . HIS A 1 113 ? 13.049 -2.751 -2.909 1.00 94.81 113 HIS A CA 1
ATOM 911 C C . HIS A 1 113 ? 13.587 -1.641 -3.812 1.00 94.81 113 HIS A C 1
ATOM 913 O O . HIS A 1 113 ? 13.863 -1.880 -4.989 1.00 94.81 113 HIS A O 1
ATOM 919 N N . TYR A 1 114 ? 13.804 -0.449 -3.254 1.00 93.19 114 TYR A N 1
ATOM 920 C CA . TYR A 1 114 ? 14.403 0.675 -3.970 1.00 93.19 114 TYR A CA 1
ATOM 921 C C . TYR A 1 114 ? 15.782 0.318 -4.549 1.00 93.19 114 TYR A C 1
ATOM 923 O O . TYR A 1 114 ? 16.016 0.521 -5.743 1.00 93.19 114 TYR A O 1
ATOM 931 N N . VAL A 1 115 ? 16.674 -0.275 -3.746 1.00 93.56 115 VAL A N 1
ATOM 932 C CA . VAL A 1 115 ? 18.041 -0.622 -4.167 1.00 93.56 115 VAL A CA 1
ATOM 933 C C . VAL A 1 115 ? 18.039 -1.565 -5.370 1.00 93.56 115 VAL A C 1
ATOM 935 O O . VAL A 1 115 ? 18.721 -1.288 -6.360 1.00 93.56 115 VAL A O 1
ATOM 938 N N . VAL A 1 116 ? 17.263 -2.657 -5.328 1.00 94.38 116 VAL A N 1
ATOM 939 C CA . VAL A 1 116 ? 17.238 -3.623 -6.442 1.00 94.38 116 VAL A CA 1
ATOM 940 C C . VAL A 1 116 ? 16.648 -3.009 -7.716 1.00 94.38 116 VAL A C 1
ATOM 942 O O . VAL A 1 116 ? 17.162 -3.249 -8.808 1.00 94.38 116 VAL A O 1
ATOM 945 N N . LEU A 1 117 ? 15.618 -2.165 -7.601 1.00 94.69 117 LEU A N 1
ATOM 946 C CA . LEU A 1 117 ? 15.002 -1.492 -8.747 1.00 94.69 117 LEU A CA 1
ATOM 947 C C . LEU A 1 117 ? 15.940 -0.454 -9.368 1.00 94.69 117 LEU A C 1
ATOM 949 O O . LEU A 1 117 ? 16.077 -0.391 -10.592 1.00 94.69 117 LEU A O 1
ATOM 953 N N . ARG A 1 118 ? 16.619 0.339 -8.533 1.00 93.69 118 ARG A N 1
ATOM 954 C CA . ARG A 1 118 ? 17.581 1.352 -8.978 1.00 93.69 118 ARG A CA 1
ATOM 955 C C . ARG A 1 118 ? 18.734 0.709 -9.725 1.00 93.69 118 ARG A C 1
ATOM 957 O O . ARG A 1 118 ? 19.076 1.140 -10.827 1.00 93.69 118 ARG A O 1
ATOM 964 N N . ASP A 1 119 ? 19.322 -0.324 -9.132 1.00 90.94 119 ASP A N 1
ATOM 965 C CA . ASP A 1 119 ? 20.438 -1.030 -9.741 1.00 90.94 119 ASP A CA 1
ATOM 966 C C . ASP A 1 119 ? 20.013 -1.693 -11.054 1.00 90.94 119 ASP A C 1
ATOM 968 O O . ASP A 1 119 ? 20.758 -1.626 -12.029 1.00 90.94 119 ASP A O 1
ATOM 972 N N . TYR A 1 120 ? 18.805 -2.257 -11.126 1.00 91.06 120 TYR A N 1
ATOM 973 C CA . TYR A 1 120 ? 18.258 -2.809 -12.363 1.00 91.06 120 TYR A CA 1
ATOM 974 C C . TYR A 1 120 ? 18.149 -1.746 -13.472 1.00 91.06 120 TYR A C 1
ATOM 976 O O . TYR A 1 120 ? 18.681 -1.941 -14.570 1.00 91.06 120 TYR A O 1
ATOM 984 N N . LEU A 1 121 ? 17.520 -0.602 -13.183 1.00 90.94 121 LEU A N 1
ATOM 985 C CA . LEU A 1 121 ? 17.291 0.463 -14.166 1.00 90.94 121 LEU A CA 1
ATOM 986 C C . LEU A 1 121 ? 18.607 1.075 -14.671 1.00 90.94 121 LEU A C 1
ATOM 988 O O . LEU A 1 121 ? 18.825 1.182 -15.879 1.00 90.94 121 LEU A O 1
ATOM 992 N N . VAL A 1 122 ? 19.527 1.402 -13.760 1.00 88.38 122 VAL A N 1
ATOM 993 C CA . VAL A 1 122 ? 20.796 2.063 -14.105 1.00 88.38 122 VAL A CA 1
ATOM 994 C C . VAL A 1 122 ? 21.795 1.089 -14.745 1.00 88.38 122 VAL A C 1
ATOM 996 O O . VAL A 1 122 ? 22.454 1.417 -15.740 1.00 88.38 122 VAL A O 1
ATOM 999 N N . LYS A 1 123 ? 21.935 -0.130 -14.203 1.00 83.38 123 LYS A N 1
ATOM 1000 C CA . LYS A 1 123 ? 22.975 -1.073 -14.653 1.00 83.38 123 LYS A CA 1
ATOM 1001 C C . LYS A 1 123 ? 22.571 -1.867 -15.890 1.00 83.38 123 LYS A C 1
ATOM 1003 O O . LYS A 1 123 ? 23.456 -2.174 -16.691 1.00 83.38 123 LYS A O 1
ATOM 1008 N N . LEU A 1 124 ? 21.290 -2.193 -16.068 1.00 80.25 124 LEU A N 1
ATOM 1009 C CA . LEU A 1 124 ? 20.845 -3.098 -17.138 1.00 80.25 124 LEU A CA 1
ATOM 1010 C C . LEU A 1 124 ? 19.964 -2.443 -18.200 1.00 80.25 124 LEU A C 1
ATOM 1012 O O . LEU A 1 124 ? 19.926 -2.946 -19.321 1.00 80.25 124 LEU A O 1
ATOM 1016 N N . ARG A 1 125 ? 19.277 -1.341 -17.879 1.00 80.31 125 ARG A N 1
ATOM 1017 C CA . ARG A 1 125 ? 18.310 -0.713 -18.799 1.00 80.31 125 ARG A CA 1
ATOM 1018 C C . ARG A 1 125 ? 18.735 0.629 -19.365 1.00 80.31 125 ARG A C 1
ATOM 1020 O O . ARG A 1 125 ? 18.115 1.089 -20.308 1.00 80.31 125 ARG A O 1
ATOM 1027 N N . GLY A 1 126 ? 19.835 1.200 -18.877 1.00 70.88 126 GLY A N 1
ATOM 1028 C CA . GLY A 1 126 ? 20.397 2.418 -19.460 1.00 70.88 126 GLY A CA 1
ATOM 1029 C C . GLY A 1 126 ? 19.582 3.678 -19.182 1.00 70.88 126 GLY A C 1
ATOM 1030 O O . GLY A 1 126 ? 19.850 4.694 -19.812 1.00 70.88 126 GLY A O 1
ATOM 1031 N N . VAL A 1 127 ? 18.658 3.624 -18.216 1.00 83.38 127 VAL A N 1
ATOM 1032 C CA . VAL A 1 127 ? 17.944 4.804 -17.716 1.00 83.38 127 VAL A CA 1
ATOM 1033 C C . VAL A 1 127 ? 18.960 5.850 -17.269 1.00 83.38 127 VAL A C 1
ATOM 1035 O O . VAL A 1 127 ? 19.921 5.512 -16.569 1.00 83.38 127 VAL A O 1
ATOM 1038 N N . ASP A 1 128 ? 18.741 7.110 -17.654 1.00 85.00 128 ASP A N 1
ATOM 1039 C CA . ASP A 1 128 ? 19.616 8.222 -17.280 1.00 85.00 128 ASP A CA 1
ATOM 1040 C C . ASP A 1 128 ? 19.698 8.332 -15.743 1.00 85.00 128 ASP A C 1
ATOM 1042 O O . ASP A 1 128 ? 18.715 8.704 -15.087 1.00 85.00 128 ASP A O 1
ATOM 1046 N N . PRO A 1 129 ? 20.867 8.036 -15.140 1.00 87.88 129 PRO A N 1
ATOM 1047 C CA . PRO A 1 129 ? 21.011 8.039 -13.693 1.00 87.88 129 PRO A CA 1
ATOM 1048 C C . PRO A 1 129 ? 20.858 9.441 -13.099 1.00 87.88 129 PRO A C 1
ATOM 1050 O O . PRO A 1 129 ? 20.436 9.564 -11.953 1.00 87.88 129 PRO A O 1
ATOM 1053 N N . VAL A 1 130 ? 21.170 10.502 -13.851 1.00 88.75 130 VAL A N 1
ATOM 1054 C CA . VAL A 1 130 ? 21.044 11.887 -13.381 1.00 88.75 130 VAL A CA 1
ATOM 1055 C C . VAL A 1 130 ? 19.578 12.303 -13.361 1.00 88.75 130 VAL A C 1
ATOM 1057 O O . VAL A 1 130 ? 19.123 12.900 -12.383 1.00 88.75 130 VAL A O 1
ATOM 1060 N N . ALA A 1 131 ? 18.823 11.981 -14.414 1.00 88.31 131 ALA A N 1
ATOM 1061 C CA . ALA A 1 131 ? 17.387 12.245 -14.455 1.00 88.31 131 ALA A CA 1
ATOM 1062 C C . ALA A 1 131 ? 16.639 11.466 -13.361 1.00 88.31 131 ALA A C 1
ATOM 1064 O O . ALA A 1 131 ? 15.814 12.048 -12.653 1.00 88.31 131 ALA A O 1
ATOM 1065 N N . LEU A 1 132 ? 16.974 10.185 -13.169 1.00 89.81 132 LEU A N 1
ATOM 1066 C CA . LEU A 1 132 ? 16.379 9.350 -12.126 1.00 89.81 132 LEU A CA 1
ATOM 1067 C C . LEU A 1 132 ? 16.678 9.888 -10.719 1.00 89.81 132 LEU A C 1
ATOM 1069 O O . LEU A 1 132 ? 15.773 9.999 -9.892 1.00 89.81 132 LEU A O 1
ATOM 1073 N N . GLU A 1 133 ? 17.925 10.282 -10.456 1.00 90.75 133 GLU A N 1
ATOM 1074 C CA . GLU A 1 133 ? 18.338 10.867 -9.177 1.00 90.75 133 GLU A CA 1
ATOM 1075 C C . GLU A 1 133 ? 17.593 12.181 -8.891 1.00 90.75 133 GLU A C 1
ATOM 1077 O O . GLU A 1 133 ? 17.115 12.385 -7.777 1.00 90.75 133 GLU A O 1
ATOM 1082 N N . ARG A 1 134 ? 17.421 13.053 -9.896 1.00 89.31 134 ARG A N 1
ATOM 1083 C CA . ARG A 1 134 ? 16.636 14.294 -9.761 1.00 89.31 134 ARG A CA 1
ATOM 1084 C C . ARG A 1 134 ? 15.171 14.014 -9.444 1.00 89.31 134 ARG A C 1
ATOM 1086 O O . ARG A 1 134 ? 14.638 14.611 -8.513 1.00 89.31 134 ARG A O 1
ATOM 1093 N N . ALA A 1 135 ? 14.548 13.090 -10.178 1.00 86.50 135 ALA A N 1
ATOM 1094 C CA . ALA A 1 135 ? 13.161 12.695 -9.943 1.00 86.50 135 ALA A CA 1
ATOM 1095 C C . ALA A 1 135 ? 12.969 12.130 -8.528 1.00 86.50 135 ALA A C 1
ATOM 1097 O O . ALA A 1 135 ? 11.961 12.405 -7.880 1.00 86.50 135 ALA A O 1
ATOM 1098 N N . ARG A 1 136 ? 13.957 11.379 -8.034 1.00 87.88 136 ARG A N 1
ATOM 1099 C CA . ARG A 1 136 ? 13.977 10.873 -6.664 1.00 87.88 136 ARG A CA 1
ATOM 1100 C C . ARG A 1 136 ? 14.084 11.995 -5.633 1.00 87.88 136 ARG A C 1
ATOM 1102 O O . ARG A 1 136 ? 13.257 12.044 -4.729 1.00 87.88 136 ARG A O 1
ATOM 1109 N N . MET A 1 137 ? 15.029 12.922 -5.788 1.00 87.06 137 MET A N 1
ATOM 1110 C CA . MET A 1 137 ? 15.165 14.057 -4.865 1.00 87.06 137 MET A CA 1
ATOM 1111 C C . MET A 1 137 ? 13.895 14.912 -4.815 1.00 87.06 137 MET A C 1
ATOM 1113 O O . MET A 1 137 ? 13.473 15.311 -3.732 1.00 87.06 137 MET A O 1
ATOM 1117 N N . GLU A 1 138 ? 13.257 15.157 -5.961 1.00 83.62 138 GLU A N 1
ATOM 1118 C CA . GLU A 1 138 ? 11.978 15.868 -6.030 1.00 83.62 138 GLU A CA 1
ATOM 1119 C C . GLU A 1 138 ? 10.881 15.106 -5.276 1.00 83.62 138 GLU A C 1
ATOM 1121 O O . GLU A 1 138 ? 10.236 15.668 -4.393 1.00 83.62 138 GLU A O 1
ATOM 1126 N N . ASN A 1 139 ? 10.722 13.810 -5.559 1.00 79.31 139 ASN A N 1
ATOM 1127 C CA . ASN A 1 139 ? 9.724 12.957 -4.917 1.00 79.31 139 ASN A CA 1
ATOM 1128 C C . ASN A 1 139 ? 9.901 12.905 -3.388 1.00 79.31 139 ASN A C 1
ATOM 1130 O O . ASN A 1 139 ? 8.929 13.046 -2.649 1.00 79.31 139 ASN A O 1
ATOM 1134 N N . MET A 1 140 ? 11.141 12.774 -2.914 1.00 78.25 140 MET A N 1
ATOM 1135 C CA . MET A 1 140 ? 11.474 12.741 -1.487 1.00 78.25 140 MET A CA 1
ATOM 1136 C C . MET A 1 140 ? 11.295 14.093 -0.788 1.00 78.25 140 MET A C 1
ATOM 1138 O O . MET A 1 140 ? 10.961 14.127 0.392 1.00 78.25 140 MET A O 1
ATOM 1142 N N . THR A 1 141 ? 11.500 15.207 -1.496 1.00 76.44 141 THR A N 1
ATOM 1143 C CA . THR A 1 141 ? 11.391 16.557 -0.914 1.00 76.44 141 THR A CA 1
ATOM 1144 C C . THR A 1 141 ? 9.946 17.045 -0.860 1.00 76.44 141 THR A C 1
ATOM 1146 O O . THR A 1 141 ? 9.555 17.696 0.104 1.00 76.44 141 THR A O 1
ATOM 1149 N N . VAL A 1 142 ? 9.145 16.733 -1.883 1.00 69.19 142 VAL A N 1
ATOM 1150 C CA . VAL A 1 142 ? 7.702 17.030 -1.888 1.00 69.19 142 VAL A CA 1
ATOM 1151 C C . VAL A 1 142 ? 6.964 16.135 -0.886 1.00 69.19 142 VAL A C 1
ATOM 1153 O O . VAL A 1 142 ? 5.939 16.538 -0.341 1.00 69.19 142 VAL A O 1
ATOM 1156 N N . GLY A 1 143 ? 7.502 14.937 -0.629 1.00 58.06 143 GLY A N 1
ATOM 1157 C CA . GLY A 1 143 ? 6.843 13.899 0.150 1.00 58.06 143 GLY A CA 1
ATOM 1158 C C . GLY A 1 143 ? 5.687 13.262 -0.624 1.00 58.06 143 GLY A C 1
ATOM 1159 O O . GLY A 1 143 ? 5.215 13.772 -1.646 1.00 58.06 143 GLY A O 1
ATOM 1160 N N . ILE A 1 144 ? 5.202 12.118 -0.143 1.00 51.47 144 ILE A N 1
ATOM 1161 C CA . ILE A 1 144 ? 3.870 11.672 -0.543 1.00 51.47 144 ILE A CA 1
ATOM 1162 C C . ILE A 1 144 ? 2.919 12.604 0.193 1.00 51.47 144 ILE A C 1
ATOM 1164 O O . ILE A 1 144 ? 2.847 12.569 1.421 1.00 51.47 144 ILE A O 1
ATOM 1168 N N . SER A 1 145 ? 2.182 13.428 -0.555 1.00 45.38 145 SER A N 1
ATOM 1169 C CA . SER A 1 145 ? 0.928 13.984 -0.058 1.00 45.38 145 SER A CA 1
ATOM 1170 C C . SER A 1 145 ? 0.026 12.791 0.246 1.00 45.38 145 SER A C 1
ATOM 1172 O O . SER A 1 145 ? -0.743 12.327 -0.591 1.00 45.38 145 SER A O 1
ATOM 1174 N N . CYS A 1 146 ? 0.159 12.220 1.441 1.00 43.78 146 CYS A N 1
ATOM 1175 C CA . CYS A 1 146 ? -0.975 11.559 2.034 1.00 43.78 146 CYS A CA 1
ATOM 1176 C C . CYS A 1 146 ? -1.961 12.709 2.199 1.00 43.78 146 CYS A C 1
ATOM 1178 O O . CYS A 1 146 ? -1.626 13.695 2.856 1.00 43.78 146 CYS A O 1
ATOM 1180 N N . ALA A 1 147 ? -3.146 12.633 1.597 1.00 40.53 147 ALA A N 1
ATOM 1181 C CA . ALA A 1 147 ? -4.194 13.653 1.732 1.00 40.53 147 ALA A CA 1
ATOM 1182 C C . ALA A 1 147 ? -4.675 13.851 3.196 1.00 40.53 147 ALA A C 1
ATOM 1184 O O . ALA A 1 147 ? -5.698 14.474 3.450 1.00 40.53 147 ALA A O 1
ATOM 1185 N N . LEU A 1 148 ? -3.927 13.297 4.149 1.00 48.28 148 LEU A N 1
ATOM 1186 C CA . LEU A 1 148 ? -4.141 13.173 5.568 1.00 48.28 148 LEU A CA 1
ATOM 1187 C C . LEU A 1 148 ? -2.856 13.631 6.289 1.00 48.28 148 LEU A C 1
ATOM 1189 O O . LEU A 1 148 ? -2.286 12.899 7.096 1.00 48.28 148 LEU A O 1
ATOM 1193 N N . GLU A 1 149 ? -2.340 14.824 5.980 1.00 36.34 149 GLU A N 1
ATOM 1194 C CA . GLU A 1 149 ? -1.410 15.497 6.898 1.00 36.34 149 GLU A CA 1
ATOM 1195 C C . GLU A 1 149 ? -2.093 15.587 8.278 1.00 36.34 149 GLU A C 1
ATOM 1197 O O . GLU A 1 149 ? -3.207 16.094 8.394 1.00 36.34 149 GLU A O 1
ATOM 1202 N N . GLY A 1 150 ? -1.474 15.011 9.317 1.00 48.94 150 GLY A N 1
ATOM 1203 C CA . GLY A 1 150 ? -2.115 14.814 10.628 1.00 48.94 150 GLY A CA 1
ATOM 1204 C C . GLY A 1 150 ? -2.921 13.511 10.782 1.00 48.94 150 GLY A C 1
ATOM 1205 O O . GLY A 1 150 ? -3.683 13.386 11.742 1.00 48.94 150 GLY A O 1
ATOM 1206 N N . ALA A 1 151 ? -2.760 12.540 9.872 1.00 59.34 151 ALA A N 1
ATOM 1207 C CA . ALA A 1 151 ? -3.394 11.222 9.928 1.00 59.34 151 ALA A CA 1
ATOM 1208 C C . ALA A 1 151 ? -3.231 10.551 11.300 1.00 59.34 151 ALA A C 1
ATOM 1210 O O . ALA A 1 151 ? -2.119 10.318 11.782 1.00 59.34 151 ALA A O 1
ATOM 1211 N N . SER A 1 152 ? -4.358 10.175 11.910 1.00 79.12 152 SER A N 1
ATOM 1212 C CA . SER A 1 152 ? -4.346 9.311 13.089 1.00 79.12 152 SER A CA 1
ATOM 1213 C C . SER A 1 152 ? -3.786 7.929 12.732 1.00 79.12 152 SER A C 1
ATOM 1215 O O . SER A 1 152 ? -3.818 7.515 11.574 1.00 79.12 152 SER A O 1
ATOM 1217 N N . LEU A 1 153 ? -3.330 7.172 13.738 1.00 86.12 153 LEU A N 1
ATOM 1218 C CA . LEU A 1 153 ? -2.852 5.794 13.554 1.00 86.12 153 LEU A CA 1
ATOM 1219 C C . LEU A 1 153 ? -3.782 4.970 12.644 1.00 86.12 153 LEU A C 1
ATOM 1221 O O . LEU A 1 153 ? -3.310 4.299 11.736 1.00 86.12 153 LEU A O 1
ATOM 1225 N N . LEU A 1 154 ? -5.097 5.062 12.859 1.00 90.69 154 LEU A N 1
ATOM 1226 C CA . LEU A 1 154 ? -6.104 4.289 12.126 1.00 90.69 154 LEU A CA 1
ATOM 1227 C C . LEU A 1 154 ? -6.132 4.611 10.629 1.00 90.69 154 LEU A C 1
ATOM 1229 O O . LEU A 1 154 ? -6.215 3.695 9.814 1.00 90.69 154 LEU A O 1
ATOM 1233 N N . HIS A 1 155 ? -5.996 5.889 10.268 1.00 89.38 155 HIS A N 1
ATOM 1234 C CA . HIS A 1 155 ? -5.910 6.309 8.870 1.00 89.38 155 HIS A CA 1
ATOM 1235 C C . HIS A 1 155 ? -4.681 5.721 8.197 1.00 89.38 155 HIS A C 1
ATOM 1237 O O . HIS A 1 155 ? -4.760 5.222 7.080 1.00 89.38 155 HIS A O 1
ATOM 1243 N N . SER A 1 156 ? -3.545 5.735 8.885 1.00 85.50 156 SER A N 1
ATOM 1244 C CA . SER A 1 156 ? -2.316 5.185 8.331 1.00 85.50 156 SER A CA 1
ATOM 1245 C C . SER A 1 156 ? -2.371 3.667 8.204 1.00 85.50 156 SER A C 1
ATOM 1247 O O . SER A 1 156 ? -1.927 3.138 7.193 1.00 85.50 156 SER A O 1
ATOM 1249 N N . LEU A 1 157 ? -2.967 2.957 9.171 1.00 90.62 157 LEU A N 1
ATOM 1250 C CA . LEU A 1 157 ? -3.186 1.511 9.056 1.00 90.62 157 LEU A CA 1
ATOM 1251 C C . LEU A 1 157 ? -4.041 1.176 7.824 1.00 90.62 157 LEU A C 1
ATOM 1253 O O . LEU A 1 157 ? -3.659 0.312 7.035 1.00 90.62 157 LEU A O 1
ATOM 1257 N N . ALA A 1 158 ? -5.160 1.878 7.623 1.00 92.44 158 ALA A N 1
ATOM 1258 C CA . ALA A 1 158 ? -6.029 1.666 6.467 1.00 92.44 158 ALA A CA 1
ATOM 1259 C C . ALA A 1 158 ? -5.340 2.065 5.148 1.00 92.44 158 ALA A C 1
ATOM 1261 O O . ALA A 1 158 ? -5.322 1.284 4.198 1.00 92.44 158 ALA A O 1
ATOM 1262 N N . SER A 1 159 ? -4.714 3.244 5.104 1.00 88.06 159 SER A N 1
ATOM 1263 C CA . SER A 1 159 ? -4.052 3.782 3.909 1.00 88.06 159 SER A CA 1
ATOM 1264 C C . SER A 1 159 ? -2.911 2.888 3.442 1.00 88.06 159 SER A C 1
ATOM 1266 O O . SER A 1 159 ? -2.865 2.519 2.270 1.00 88.06 159 SER A O 1
ATOM 1268 N N . VAL A 1 160 ? -2.036 2.460 4.357 1.00 88.06 160 VAL A N 1
ATOM 1269 C CA . VAL A 1 160 ? -0.926 1.567 4.009 1.00 88.06 160 VAL A CA 1
ATOM 1270 C C . VAL A 1 160 ? -1.442 0.197 3.584 1.00 88.06 160 VAL A C 1
ATOM 1272 O O . VAL A 1 160 ? -0.941 -0.338 2.605 1.00 88.06 160 VAL A O 1
ATOM 1275 N N . THR A 1 161 ? -2.491 -0.340 4.222 1.00 93.06 161 THR A N 1
ATOM 1276 C CA . THR A 1 161 ? -3.100 -1.609 3.775 1.00 93.06 161 THR A CA 1
ATOM 1277 C C . THR A 1 161 ? -3.507 -1.544 2.299 1.00 93.06 161 THR A C 1
ATOM 1279 O O . THR A 1 161 ? -3.157 -2.433 1.523 1.00 93.06 161 THR A O 1
ATOM 1282 N N . LEU A 1 162 ? -4.207 -0.479 1.890 1.00 93.00 162 LEU A N 1
ATOM 1283 C CA . LEU A 1 162 ? -4.639 -0.329 0.498 1.00 93.00 162 LEU A CA 1
ATOM 1284 C C . LEU A 1 162 ? -3.469 -0.034 -0.450 1.00 93.00 162 LEU A C 1
ATOM 1286 O O . LEU A 1 162 ? -3.462 -0.529 -1.576 1.00 93.00 162 LEU A O 1
ATOM 1290 N N . GLN A 1 163 ? -2.477 0.751 -0.018 1.00 88.75 163 GLN A N 1
ATOM 1291 C CA . GLN A 1 163 ? -1.303 1.069 -0.835 1.00 88.75 163 GLN A CA 1
ATOM 1292 C C . GLN A 1 163 ? -0.406 -0.155 -1.074 1.00 88.75 163 GLN A C 1
ATOM 1294 O O . GLN A 1 163 ? 0.052 -0.356 -2.200 1.00 88.75 163 GLN A O 1
ATOM 1299 N N . GLU A 1 164 ? -0.187 -1.002 -0.066 1.00 90.81 164 GLU A N 1
ATOM 1300 C CA . GLU A 1 164 ? 0.613 -2.223 -0.223 1.00 90.81 164 GLU A CA 1
ATOM 1301 C C . GLU A 1 164 ? -0.060 -3.208 -1.188 1.00 90.81 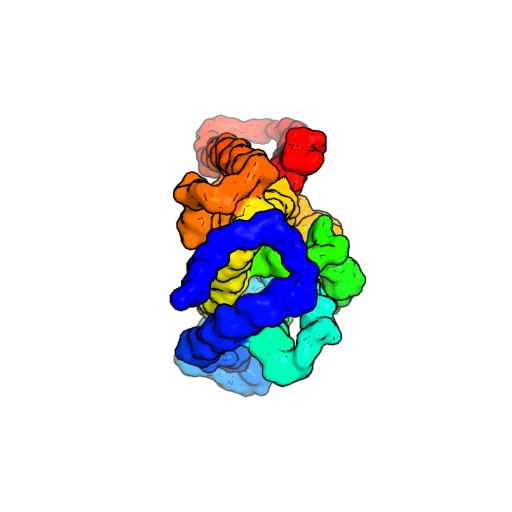164 GLU A C 1
ATOM 1303 O O . GLU A 1 164 ? 0.590 -3.714 -2.102 1.00 90.81 164 GLU A O 1
ATOM 1308 N N . LEU A 1 165 ? -1.382 -3.384 -1.095 1.00 93.56 165 LEU A N 1
ATOM 1309 C CA . LEU A 1 165 ? -2.135 -4.193 -2.059 1.00 93.56 165 LEU A CA 1
ATOM 1310 C C . LEU A 1 165 ? -2.121 -3.600 -3.471 1.00 93.56 165 LEU A C 1
ATOM 1312 O O . LEU A 1 165 ? -1.899 -4.323 -4.442 1.00 93.56 165 LEU A O 1
ATOM 1316 N N . ALA A 1 166 ? -2.333 -2.289 -3.604 1.00 92.12 166 ALA A N 1
ATOM 1317 C CA . ALA A 1 166 ? -2.327 -1.618 -4.901 1.00 92.12 166 ALA A CA 1
ATOM 1318 C C . ALA A 1 166 ? -0.970 -1.748 -5.606 1.00 92.12 166 ALA A C 1
ATOM 1320 O O . ALA A 1 166 ? -0.908 -2.090 -6.789 1.00 92.12 166 ALA A O 1
ATOM 1321 N N . THR A 1 167 ? 0.125 -1.519 -4.877 1.00 90.44 167 THR A N 1
ATOM 1322 C CA . THR A 1 167 ? 1.483 -1.662 -5.421 1.00 90.44 167 THR A CA 1
ATOM 1323 C C . THR A 1 167 ? 1.804 -3.115 -5.750 1.00 90.44 167 THR A C 1
ATOM 1325 O O . THR A 1 167 ? 2.344 -3.379 -6.820 1.00 90.44 167 THR A O 1
ATOM 1328 N N . ARG A 1 168 ? 1.392 -4.073 -4.912 1.00 93.12 168 ARG A N 1
ATOM 1329 C CA . ARG A 1 168 ? 1.517 -5.509 -5.190 1.00 93.12 168 ARG A CA 1
ATOM 1330 C C . ARG A 1 168 ? 0.812 -5.922 -6.484 1.00 93.12 168 ARG A C 1
ATOM 1332 O O . ARG A 1 168 ? 1.427 -6.596 -7.309 1.00 93.12 168 ARG A O 1
ATOM 1339 N N . VAL A 1 169 ? -0.430 -5.482 -6.702 1.00 94.38 169 VAL A N 1
ATOM 1340 C CA . VAL A 1 169 ? -1.166 -5.729 -7.959 1.00 94.38 169 VAL A CA 1
ATOM 1341 C C . VAL A 1 169 ? -0.431 -5.106 -9.148 1.00 94.38 169 VAL A C 1
ATOM 1343 O O . VAL A 1 169 ? -0.227 -5.771 -10.161 1.00 94.38 169 VAL A O 1
ATOM 1346 N N . ALA A 1 170 ? 0.039 -3.862 -9.021 1.00 92.31 170 ALA A N 1
ATOM 1347 C CA . ALA A 1 170 ? 0.806 -3.214 -10.082 1.00 92.31 170 ALA A CA 1
ATOM 1348 C C . ALA A 1 170 ? 2.101 -3.982 -10.409 1.00 92.31 170 ALA A C 1
ATOM 1350 O O . ALA A 1 170 ? 2.376 -4.245 -11.578 1.00 92.31 170 ALA A O 1
ATOM 1351 N N . HIS A 1 171 ? 2.875 -4.406 -9.404 1.00 92.88 171 HIS A N 1
ATOM 1352 C CA . HIS A 1 171 ? 4.127 -5.147 -9.599 1.00 92.88 171 HIS A CA 1
ATOM 1353 C C . HIS A 1 171 ? 3.921 -6.452 -10.373 1.00 92.88 171 HIS A C 1
ATOM 1355 O O . HIS A 1 171 ? 4.697 -6.750 -11.284 1.00 92.88 171 HIS A O 1
ATOM 1361 N N . GLN A 1 172 ? 2.851 -7.191 -10.066 1.00 93.12 172 GLN A N 1
ATOM 1362 C CA . GLN A 1 172 ? 2.496 -8.423 -10.776 1.00 93.12 172 GLN A CA 1
ATOM 1363 C C . GLN A 1 172 ? 2.255 -8.185 -12.271 1.00 93.12 172 GLN A C 1
ATOM 1365 O O . GLN A 1 172 ? 2.642 -9.012 -13.098 1.00 93.12 172 GLN A O 1
ATOM 1370 N N . ASN A 1 173 ? 1.685 -7.033 -12.627 1.00 94.25 173 ASN A N 1
ATOM 1371 C CA . ASN A 1 173 ? 1.354 -6.702 -14.010 1.00 94.25 173 ASN A CA 1
ATOM 1372 C C . ASN A 1 173 ? 2.498 -6.011 -14.773 1.00 94.25 173 ASN A C 1
ATOM 1374 O O . ASN A 1 173 ? 2.535 -6.083 -16.000 1.00 94.25 173 ASN A O 1
ATOM 1378 N N . ILE A 1 174 ? 3.455 -5.370 -14.090 1.00 93.00 174 ILE A N 1
ATOM 1379 C CA . ILE A 1 174 ? 4.610 -4.727 -14.747 1.00 93.00 174 ILE A CA 1
ATOM 1380 C C . ILE A 1 174 ? 5.563 -5.772 -15.344 1.00 93.00 174 ILE A C 1
ATOM 1382 O O . ILE A 1 174 ? 6.085 -5.567 -16.438 1.00 93.00 174 ILE A O 1
ATOM 1386 N N . GLY A 1 175 ? 5.773 -6.906 -14.666 1.00 87.94 175 GLY A N 1
ATOM 1387 C CA . GLY A 1 175 ? 6.711 -7.948 -15.107 1.00 87.94 175 GLY A CA 1
ATOM 1388 C C . GLY A 1 175 ? 6.509 -8.393 -16.566 1.00 87.94 175 GLY A C 1
ATOM 1389 O O . GLY A 1 175 ? 7.464 -8.330 -17.345 1.00 87.94 175 GLY A O 1
ATOM 1390 N N . PRO A 1 176 ? 5.284 -8.789 -16.967 1.00 89.12 176 PRO A N 1
ATOM 1391 C CA . PRO A 1 176 ? 4.960 -9.112 -18.357 1.00 89.12 176 PRO A CA 1
ATOM 1392 C C . PRO A 1 176 ? 5.168 -7.947 -19.335 1.00 89.12 176 PRO A C 1
ATOM 1394 O O . PRO A 1 176 ? 5.654 -8.169 -20.442 1.00 89.12 176 PRO A O 1
ATOM 1397 N N . VAL A 1 177 ? 4.845 -6.713 -18.928 1.00 90.38 177 VAL A N 1
ATOM 1398 C CA . VAL A 1 177 ? 4.976 -5.513 -19.777 1.00 90.38 177 VAL A CA 1
ATOM 1399 C C . VAL A 1 177 ? 6.441 -5.168 -20.054 1.00 90.38 177 VAL A C 1
ATOM 1401 O O . VAL A 1 177 ? 6.768 -4.730 -21.153 1.00 90.38 177 VAL A O 1
ATOM 1404 N N . CYS A 1 178 ? 7.347 -5.431 -19.109 1.00 88.88 178 CYS A N 1
ATOM 1405 C CA . CYS A 1 178 ? 8.784 -5.238 -19.315 1.00 88.88 178 CYS A CA 1
ATOM 1406 C C . CYS A 1 178 ? 9.388 -6.181 -20.367 1.00 88.88 178 CYS A C 1
ATOM 1408 O O . CYS A 1 178 ? 10.488 -5.915 -20.848 1.00 88.88 178 CYS A O 1
ATOM 1410 N N . GLY A 1 179 ? 8.738 -7.311 -20.682 1.00 85.00 179 GLY A N 1
ATOM 1411 C CA . GLY A 1 179 ? 9.292 -8.322 -21.591 1.00 85.00 179 GLY A CA 1
ATOM 1412 C C . GLY A 1 179 ? 10.619 -8.931 -21.111 1.00 85.00 179 GLY A C 1
ATOM 1413 O O . GLY A 1 179 ? 11.357 -9.521 -21.900 1.00 85.00 179 GLY A O 1
ATOM 1414 N N . ASP A 1 180 ? 10.938 -8.780 -19.822 1.00 85.88 180 ASP A N 1
ATOM 1415 C CA . ASP A 1 180 ? 12.196 -9.200 -19.215 1.00 85.88 180 ASP A CA 1
ATOM 1416 C C . ASP A 1 180 ? 11.952 -10.160 -18.039 1.00 85.88 180 ASP A C 1
ATOM 1418 O O . ASP A 1 180 ? 11.429 -9.745 -16.997 1.00 85.88 180 ASP A O 1
ATOM 1422 N N . PRO A 1 181 ? 12.397 -11.427 -18.143 1.00 87.31 181 PRO A N 1
ATOM 1423 C CA . PRO A 1 181 ? 12.266 -12.398 -17.064 1.00 87.31 181 PRO A CA 1
ATOM 1424 C C . PRO A 1 181 ? 12.911 -11.955 -15.747 1.00 87.31 181 PRO A C 1
ATOM 1426 O O . PRO A 1 181 ? 12.455 -12.368 -14.681 1.00 87.31 181 PRO A O 1
ATOM 1429 N N . LEU A 1 182 ? 13.976 -11.145 -15.786 1.00 88.38 182 LEU A N 1
ATOM 1430 C CA . LEU A 1 182 ? 14.602 -10.646 -14.564 1.00 88.38 182 LEU A CA 1
ATOM 1431 C C . LEU A 1 182 ? 13.711 -9.625 -13.850 1.00 88.38 182 LEU A C 1
ATOM 1433 O O . LEU A 1 182 ? 13.498 -9.782 -12.648 1.00 88.38 182 LEU A O 1
ATOM 1437 N N . ALA A 1 183 ? 13.163 -8.638 -14.569 1.00 90.88 183 ALA A N 1
ATOM 1438 C CA . ALA A 1 183 ? 12.172 -7.718 -14.007 1.00 90.88 183 ALA A CA 1
ATOM 1439 C C . ALA A 1 183 ? 11.005 -8.479 -13.379 1.00 90.88 183 ALA A C 1
ATOM 1441 O O . ALA A 1 183 ? 10.651 -8.209 -12.235 1.00 90.88 183 ALA A O 1
ATOM 1442 N N . GLY A 1 184 ? 10.468 -9.483 -14.082 1.00 92.25 184 GLY A N 1
ATOM 1443 C CA . GLY A 1 184 ? 9.399 -10.332 -13.556 1.00 92.25 184 GLY A CA 1
ATOM 1444 C C . GLY A 1 184 ? 9.767 -10.997 -12.226 1.00 92.25 184 GLY A C 1
ATOM 1445 O O . GLY A 1 184 ? 8.983 -10.946 -11.280 1.00 92.25 184 GLY A O 1
ATOM 1446 N N . ARG A 1 185 ? 10.978 -11.558 -12.104 1.00 92.94 185 ARG A N 1
ATOM 1447 C CA . ARG A 1 185 ? 11.449 -12.161 -10.843 1.00 92.94 185 ARG A CA 1
ATOM 1448 C C . ARG A 1 185 ? 11.640 -11.140 -9.720 1.00 92.94 185 ARG A C 1
ATOM 1450 O O . ARG A 1 185 ? 11.279 -11.443 -8.586 1.00 92.94 185 ARG A O 1
ATOM 1457 N N . ILE A 1 186 ? 12.207 -9.968 -10.018 1.00 94.88 186 ILE A N 1
ATOM 1458 C CA . ILE A 1 186 ? 12.394 -8.887 -9.034 1.00 94.88 186 ILE A CA 1
ATOM 1459 C C . ILE A 1 186 ? 11.029 -8.425 -8.513 1.00 94.88 186 ILE A C 1
ATOM 1461 O O . ILE A 1 186 ? 10.806 -8.391 -7.308 1.00 94.88 186 ILE A O 1
ATOM 1465 N N . LEU A 1 187 ? 10.096 -8.126 -9.418 1.00 95.69 187 LEU A N 1
ATOM 1466 C CA . LEU A 1 187 ? 8.765 -7.629 -9.072 1.00 95.69 187 LEU A CA 1
ATOM 1467 C C . LEU A 1 187 ? 7.910 -8.674 -8.357 1.00 95.69 187 LEU A C 1
ATOM 1469 O O . LEU A 1 187 ? 7.163 -8.313 -7.455 1.00 95.69 187 LEU A O 1
ATOM 1473 N N . THR A 1 188 ? 8.053 -9.957 -8.707 1.00 95.38 188 THR A N 1
ATOM 1474 C CA 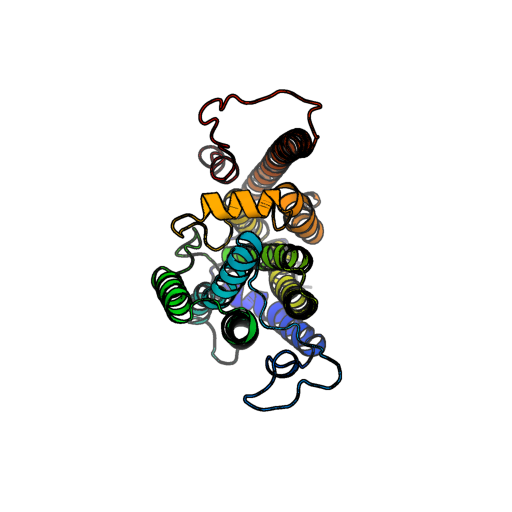. THR A 1 188 ? 7.415 -11.055 -7.961 1.00 95.38 188 THR A CA 1
ATOM 1475 C C . THR A 1 188 ? 7.921 -11.077 -6.524 1.00 95.38 188 THR A C 1
ATOM 1477 O O . THR A 1 188 ? 7.118 -11.039 -5.602 1.00 95.38 188 THR A O 1
ATOM 1480 N N . ARG A 1 189 ? 9.246 -11.029 -6.323 1.00 95.94 189 ARG A N 1
ATOM 1481 C CA . ARG A 1 189 ? 9.835 -11.035 -4.978 1.00 95.94 189 ARG A CA 1
ATOM 1482 C C . ARG A 1 189 ? 9.399 -9.834 -4.141 1.00 95.94 189 ARG A C 1
ATOM 1484 O O . ARG A 1 189 ? 9.081 -9.995 -2.968 1.00 95.94 189 ARG A O 1
ATOM 1491 N N . ILE A 1 190 ? 9.375 -8.645 -4.743 1.00 95.69 190 ILE A N 1
ATOM 1492 C CA . ILE A 1 190 ? 8.851 -7.442 -4.090 1.00 95.69 190 ILE A CA 1
ATOM 1493 C C . ILE A 1 190 ? 7.370 -7.649 -3.744 1.00 95.69 190 ILE A C 1
ATOM 1495 O O . ILE A 1 190 ? 6.967 -7.370 -2.622 1.00 95.69 190 ILE A O 1
ATOM 1499 N N . GLY A 1 191 ? 6.565 -8.167 -4.676 1.00 94.50 191 GLY A N 1
ATOM 1500 C CA . GLY A 1 191 ? 5.149 -8.476 -4.465 1.00 94.50 191 GLY A CA 1
ATOM 1501 C C . GLY A 1 191 ? 4.896 -9.428 -3.292 1.00 94.50 191 GLY A C 1
ATOM 1502 O O . GLY A 1 191 ? 4.005 -9.159 -2.491 1.00 94.50 191 GLY A O 1
ATOM 1503 N N . ASP A 1 192 ? 5.711 -10.474 -3.141 1.00 94.81 192 ASP A N 1
ATOM 1504 C CA . ASP A 1 192 ? 5.608 -11.427 -2.027 1.00 94.81 192 ASP A CA 1
ATOM 1505 C C . ASP A 1 192 ? 5.814 -10.736 -0.667 1.00 94.81 192 ASP A C 1
ATOM 1507 O O . ASP A 1 192 ? 5.072 -10.974 0.286 1.00 94.81 192 ASP A O 1
ATOM 1511 N N . GLU A 1 193 ? 6.785 -9.823 -0.564 1.00 95.25 193 GLU A N 1
ATOM 1512 C CA . GLU A 1 193 ? 6.975 -9.035 0.660 1.00 95.25 193 GLU A CA 1
ATOM 1513 C C . GLU A 1 193 ? 5.856 -8.022 0.900 1.00 95.25 193 GLU A C 1
ATOM 1515 O O . GLU A 1 193 ? 5.436 -7.827 2.041 1.00 95.25 193 GLU A O 1
ATOM 1520 N N . LYS A 1 194 ? 5.333 -7.407 -0.166 1.00 93.31 194 LYS A N 1
ATOM 1521 C CA . LYS A 1 194 ? 4.188 -6.491 -0.093 1.00 93.31 194 LYS A CA 1
ATOM 1522 C C . LYS A 1 194 ? 2.928 -7.197 0.418 1.00 93.31 194 LYS A C 1
ATOM 1524 O O . LYS A 1 194 ? 2.156 -6.604 1.179 1.00 93.31 194 LYS A O 1
ATOM 1529 N N . ASP A 1 195 ? 2.752 -8.478 0.094 1.00 94.81 195 ASP A N 1
ATOM 1530 C CA . ASP A 1 195 ? 1.704 -9.321 0.679 1.00 94.81 195 ASP A CA 1
ATOM 1531 C C . ASP A 1 195 ? 1.920 -9.510 2.194 1.00 94.81 195 ASP A C 1
ATOM 1533 O O . ASP A 1 195 ? 0.973 -9.384 2.977 1.00 94.81 195 ASP A O 1
ATOM 1537 N N . LEU A 1 196 ? 3.159 -9.715 2.657 1.00 96.81 196 LEU A N 1
ATOM 1538 C CA . LEU A 1 196 ? 3.457 -9.792 4.095 1.00 96.81 196 LEU A CA 1
ATOM 1539 C C . LEU A 1 196 ? 3.181 -8.464 4.824 1.00 96.81 196 LEU A C 1
ATOM 1541 O O . LEU A 1 196 ? 2.545 -8.479 5.888 1.00 96.81 196 LEU A O 1
ATOM 1545 N N . HIS A 1 197 ? 3.592 -7.333 4.231 1.00 94.81 197 HIS A N 1
ATOM 1546 C CA . HIS A 1 197 ? 3.316 -5.977 4.733 1.00 94.81 197 HIS A CA 1
ATOM 1547 C C . HIS A 1 197 ? 1.818 -5.740 4.863 1.00 94.81 197 HIS A C 1
ATOM 1549 O O . HIS A 1 197 ? 1.343 -5.358 5.935 1.00 94.81 197 HIS A O 1
ATOM 1555 N N . THR A 1 198 ? 1.064 -6.052 3.808 1.00 94.94 198 THR A N 1
ATOM 1556 C CA . THR A 1 198 ? -0.396 -5.943 3.792 1.00 94.94 198 THR A CA 1
ATOM 1557 C C . THR A 1 198 ? -1.008 -6.656 4.984 1.00 94.94 198 THR A C 1
ATOM 1559 O O . THR A 1 198 ? -1.810 -6.067 5.705 1.00 94.94 198 THR A O 1
ATOM 1562 N N . ILE A 1 199 ? -0.630 -7.913 5.234 1.00 97.12 199 ILE A N 1
ATOM 1563 C CA . ILE A 1 199 ? -1.269 -8.681 6.304 1.00 97.12 199 ILE A CA 1
ATOM 1564 C C . ILE A 1 199 ? -0.950 -8.077 7.688 1.00 97.12 199 ILE A C 1
ATOM 1566 O O . ILE A 1 199 ? -1.800 -8.118 8.574 1.00 97.12 199 ILE A O 1
ATOM 1570 N N . PHE A 1 200 ? 0.232 -7.477 7.895 1.00 96.62 200 PHE A N 1
ATOM 1571 C CA . PHE A 1 200 ? 0.536 -6.769 9.147 1.00 96.62 200 PHE A CA 1
ATOM 1572 C C . PHE A 1 200 ? -0.452 -5.616 9.398 1.00 96.62 200 PHE A C 1
ATOM 1574 O O . PHE A 1 200 ? -1.100 -5.574 10.447 1.00 96.62 200 PHE A O 1
ATOM 1581 N N . TYR A 1 201 ? -0.612 -4.714 8.426 1.00 95.25 201 TYR A N 1
ATOM 1582 C CA . TYR A 1 201 ? -1.491 -3.547 8.562 1.00 95.25 201 TYR A CA 1
ATOM 1583 C C . TYR A 1 201 ? -2.976 -3.923 8.568 1.00 95.25 201 TYR A C 1
ATOM 1585 O O . TYR A 1 201 ? -3.739 -3.411 9.392 1.00 95.25 201 TYR A O 1
ATOM 1593 N N . ARG A 1 202 ? -3.375 -4.880 7.725 1.00 96.88 202 ARG A N 1
ATOM 1594 C CA . ARG A 1 202 ? -4.748 -5.383 7.632 1.00 96.88 202 ARG A CA 1
ATOM 1595 C C . ARG A 1 202 ? -5.221 -5.988 8.949 1.00 96.88 202 ARG A C 1
ATOM 1597 O O . ARG A 1 202 ? -6.331 -5.683 9.380 1.00 96.88 202 ARG A O 1
ATOM 1604 N N . ASN A 1 203 ? -4.377 -6.787 9.608 1.00 98.31 203 ASN A N 1
ATOM 1605 C CA . ASN A 1 203 ? -4.699 -7.405 10.898 1.00 98.31 203 ASN A CA 1
ATOM 1606 C C . ASN A 1 203 ? -4.804 -6.372 12.026 1.00 98.31 203 ASN A C 1
ATOM 1608 O O . ASN A 1 203 ? -5.654 -6.498 12.905 1.00 98.31 203 ASN A O 1
ATOM 1612 N N . LEU A 1 204 ? -3.967 -5.333 12.003 1.00 96.88 204 LEU A N 1
ATOM 1613 C CA . LEU A 1 204 ? -4.072 -4.226 12.954 1.00 96.88 204 LEU A CA 1
ATOM 1614 C C . LEU A 1 204 ? -5.339 -3.398 12.741 1.00 96.88 204 LEU A C 1
ATOM 1616 O O . LEU A 1 204 ? -5.971 -3.000 13.716 1.00 96.88 204 LEU A O 1
ATOM 1620 N N . CYS A 1 205 ? -5.731 -3.164 11.488 1.00 96.81 205 CYS A N 1
ATOM 1621 C CA . CYS A 1 205 ? -6.985 -2.489 11.171 1.00 96.81 205 CYS A CA 1
ATOM 1622 C C . CYS A 1 205 ? -8.198 -3.330 11.607 1.00 96.81 205 CYS A C 1
ATOM 1624 O O . CYS A 1 205 ? -9.109 -2.797 12.234 1.00 96.81 205 CYS A O 1
ATOM 1626 N N . ALA A 1 206 ? -8.160 -4.652 11.402 1.00 98.25 206 ALA A N 1
ATOM 1627 C CA . ALA A 1 206 ? -9.180 -5.570 11.913 1.00 98.25 206 ALA A CA 1
ATOM 1628 C C . ALA A 1 206 ? -9.293 -5.505 13.448 1.00 98.25 206 ALA A C 1
ATOM 1630 O O . ALA A 1 206 ? -10.385 -5.341 13.981 1.00 98.25 206 ALA A O 1
ATOM 1631 N N . ALA A 1 207 ? -8.168 -5.542 14.170 1.00 98.12 207 ALA A N 1
ATOM 1632 C CA . ALA A 1 207 ? -8.172 -5.390 15.626 1.00 98.12 207 ALA A CA 1
ATOM 1633 C C . ALA A 1 207 ? -8.681 -4.009 16.079 1.00 98.12 207 ALA A C 1
ATOM 1635 O O . ALA A 1 207 ? -9.330 -3.900 17.117 1.00 98.12 207 ALA A O 1
ATOM 1636 N N . ALA A 1 208 ? -8.419 -2.953 15.305 1.00 96.50 208 ALA A N 1
ATOM 1637 C CA . ALA A 1 208 ? -8.960 -1.628 15.584 1.00 96.50 208 ALA A CA 1
ATOM 1638 C C . ALA A 1 208 ? -10.482 -1.556 15.385 1.00 96.50 208 ALA A C 1
ATOM 1640 O O . ALA A 1 208 ? -11.148 -0.890 16.176 1.00 96.50 208 ALA A O 1
ATOM 1641 N N . LEU A 1 209 ? -11.026 -2.254 14.380 1.00 97.25 209 LEU A N 1
ATOM 1642 C CA . LEU A 1 209 ? -12.471 -2.383 14.168 1.00 97.25 209 LEU A CA 1
ATOM 1643 C C . LEU A 1 209 ? -13.153 -3.113 15.331 1.00 97.25 209 LEU A C 1
ATOM 1645 O O . LEU A 1 209 ? -14.236 -2.706 15.717 1.00 97.25 209 LEU A O 1
ATOM 1649 N N . GLU A 1 210 ? -12.508 -4.109 15.946 1.00 97.00 210 GLU A N 1
ATOM 1650 C CA . GLU A 1 210 ? -13.018 -4.742 17.176 1.00 97.00 210 GLU A CA 1
ATOM 1651 C C . GLU A 1 210 ? -12.933 -3.821 18.406 1.00 97.00 210 GLU A C 1
ATOM 1653 O O . GLU A 1 210 ? -13.801 -3.833 19.277 1.00 97.00 210 GLU A O 1
ATOM 1658 N N . LEU A 1 211 ? -11.866 -3.023 18.502 1.00 96.12 211 LEU A N 1
ATOM 1659 C CA . LEU A 1 211 ? -11.597 -2.177 19.665 1.00 96.12 211 LEU A CA 1
ATOM 1660 C C . LEU A 1 211 ? -12.481 -0.922 19.708 1.00 96.12 211 LEU A C 1
ATOM 1662 O O . LEU A 1 211 ? -12.972 -0.540 20.772 1.00 96.12 211 LEU A O 1
ATOM 1666 N N . THR A 1 212 ? -12.617 -0.238 18.571 1.00 96.00 212 THR A N 1
ATOM 1667 C CA . THR A 1 212 ? -13.343 1.032 18.439 1.00 96.00 212 THR A CA 1
ATOM 1668 C C . THR A 1 212 ? -14.034 1.114 17.066 1.00 96.00 212 THR A C 1
ATOM 1670 O O . THR A 1 212 ? -13.575 1.830 16.172 1.00 96.00 212 THR A O 1
ATOM 1673 N N . PRO A 1 213 ? -15.145 0.371 16.876 1.00 96.44 213 PRO A N 1
ATOM 1674 C CA . PRO A 1 213 ? -15.764 0.164 15.564 1.00 96.44 213 PRO A CA 1
ATOM 1675 C C . PRO A 1 213 ? -16.039 1.467 14.802 1.00 96.44 213 PRO A C 1
ATOM 1677 O O . PRO A 1 213 ? -15.562 1.624 13.680 1.00 96.44 213 PRO A O 1
ATOM 1680 N N . ASP A 1 214 ? -16.712 2.435 15.437 1.00 95.38 214 ASP A N 1
ATOM 1681 C CA . ASP A 1 214 ? -17.095 3.712 14.813 1.00 95.38 214 ASP A CA 1
ATOM 1682 C C . ASP A 1 214 ? -15.879 4.582 14.449 1.00 95.38 214 ASP A C 1
ATOM 1684 O O . ASP A 1 214 ? -15.820 5.174 13.369 1.00 95.38 214 ASP A O 1
ATOM 1688 N N . GLN A 1 215 ? -14.862 4.641 15.317 1.00 94.56 215 GLN A N 1
ATOM 1689 C CA . GLN A 1 215 ? -13.649 5.419 15.047 1.00 94.56 215 GLN A CA 1
ATOM 1690 C C . GLN A 1 215 ? -12.815 4.787 13.922 1.00 94.56 215 GLN A C 1
ATOM 1692 O O . GLN A 1 215 ? -12.240 5.502 13.098 1.00 94.56 215 GLN A O 1
ATOM 1697 N N . ALA A 1 216 ? -12.741 3.455 13.888 1.00 95.94 216 ALA A N 1
ATOM 1698 C CA . ALA A 1 216 ? -11.994 2.711 12.884 1.00 95.94 216 ALA A CA 1
ATOM 1699 C C . ALA A 1 216 ? -12.686 2.729 11.516 1.00 95.94 216 ALA A C 1
ATOM 1701 O O . ALA A 1 216 ? -12.022 3.020 10.521 1.00 95.94 216 ALA A O 1
ATOM 1702 N N . VAL A 1 217 ? -14.005 2.503 11.448 1.00 97.31 217 VAL A N 1
ATOM 1703 C CA . VAL A 1 217 ? -14.738 2.552 10.172 1.00 97.31 217 VAL A CA 1
ATOM 1704 C C . VAL A 1 217 ? -14.716 3.945 9.562 1.00 97.31 217 VAL A C 1
ATOM 1706 O O . VAL A 1 217 ? -14.577 4.054 8.349 1.00 97.31 217 VAL A O 1
ATOM 1709 N N . ARG A 1 218 ? -14.746 5.007 10.380 1.00 95.38 218 ARG A N 1
ATOM 1710 C CA . ARG A 1 218 ? -14.558 6.381 9.898 1.00 95.38 218 ARG A CA 1
ATOM 1711 C C . ARG A 1 218 ? -13.228 6.545 9.167 1.00 95.38 218 ARG A C 1
ATOM 1713 O O . ARG A 1 218 ? -13.220 6.981 8.023 1.00 95.38 218 ARG A O 1
ATOM 1720 N N . ALA A 1 219 ? -12.126 6.114 9.784 1.00 93.56 219 ALA A N 1
ATOM 1721 C CA . ALA A 1 219 ? -10.806 6.186 9.160 1.00 93.56 219 ALA A CA 1
ATOM 1722 C C . ALA A 1 219 ? -10.706 5.327 7.885 1.00 93.56 219 ALA A C 1
ATOM 1724 O O . ALA A 1 219 ? -10.089 5.743 6.906 1.00 93.56 219 ALA A O 1
ATOM 1725 N N . VAL A 1 220 ? -11.329 4.143 7.876 1.00 96.00 220 VAL A N 1
ATOM 1726 C CA . VAL A 1 220 ? -11.424 3.296 6.677 1.00 96.00 220 VAL A CA 1
ATOM 1727 C C . VAL A 1 220 ? -12.203 4.007 5.571 1.00 96.00 220 VAL A C 1
ATOM 1729 O O . VAL A 1 220 ? -11.735 4.041 4.437 1.00 96.00 220 VAL A O 1
ATOM 1732 N N . GLY A 1 221 ? -13.354 4.600 5.886 1.00 96.44 221 GLY A N 1
ATOM 1733 C CA . GLY A 1 221 ? -14.170 5.351 4.936 1.00 96.44 221 GLY A CA 1
ATOM 1734 C C . GLY A 1 221 ? -13.424 6.539 4.351 1.00 96.44 221 GLY A C 1
ATOM 1735 O O . GLY A 1 221 ? -13.347 6.662 3.132 1.00 96.44 221 GLY A O 1
ATOM 1736 N N . ASP A 1 222 ? -12.792 7.351 5.198 1.00 93.06 222 ASP A N 1
ATOM 1737 C CA . ASP A 1 222 ? -11.991 8.498 4.769 1.00 93.06 222 ASP A CA 1
ATOM 1738 C C . ASP A 1 222 ? -10.886 8.069 3.790 1.00 93.06 222 ASP A C 1
ATOM 1740 O O . ASP A 1 222 ? -10.685 8.708 2.756 1.00 93.06 222 ASP A O 1
ATOM 1744 N N . VAL A 1 223 ? -10.211 6.949 4.060 1.00 91.75 223 VAL A N 1
ATOM 1745 C CA . VAL A 1 223 ? -9.168 6.406 3.181 1.00 91.75 223 VAL A CA 1
ATOM 1746 C C . VAL A 1 223 ? -9.736 5.827 1.885 1.00 91.75 223 VAL A C 1
ATOM 1748 O O . VAL A 1 223 ? -9.195 6.112 0.821 1.00 91.75 223 VAL A O 1
ATOM 1751 N N . VAL A 1 224 ? -10.799 5.020 1.942 1.00 95.00 224 VAL A N 1
ATOM 1752 C CA . VAL A 1 224 ? -11.394 4.379 0.755 1.00 95.00 224 VAL A CA 1
ATOM 1753 C C . VAL A 1 224 ? -11.947 5.432 -0.203 1.00 95.00 224 VAL A C 1
ATOM 1755 O O . VAL A 1 224 ? -11.662 5.387 -1.395 1.00 95.00 224 VAL A O 1
ATOM 1758 N N . LEU A 1 225 ? -12.686 6.412 0.321 1.00 93.12 225 LEU A N 1
ATOM 1759 C CA . LEU A 1 225 ? -13.336 7.454 -0.478 1.00 93.12 225 LEU A CA 1
ATOM 1760 C C . LEU A 1 225 ? -12.338 8.433 -1.109 1.00 93.12 225 LEU A C 1
ATOM 1762 O O . LEU A 1 225 ? -12.631 9.028 -2.146 1.00 93.12 225 LEU A O 1
ATOM 1766 N N . ASN A 1 226 ? -11.167 8.607 -0.491 1.00 88.38 226 ASN A N 1
ATOM 1767 C CA . ASN A 1 226 ? -10.143 9.555 -0.931 1.00 88.38 226 ASN A CA 1
ATOM 1768 C C . ASN A 1 226 ? -8.847 8.866 -1.372 1.00 88.38 226 ASN A C 1
ATOM 1770 O O . ASN A 1 226 ? -7.800 9.518 -1.418 1.00 88.38 226 ASN A O 1
ATOM 1774 N N . PHE A 1 227 ? -8.891 7.568 -1.689 1.00 86.56 227 PHE A N 1
ATOM 1775 C CA . PHE A 1 227 ? -7.698 6.825 -2.077 1.00 86.56 227 PHE A CA 1
ATOM 1776 C C . PHE A 1 227 ? -7.045 7.472 -3.302 1.00 86.56 227 PHE A C 1
ATOM 1778 O O . PHE A 1 227 ? -7.698 7.761 -4.305 1.00 86.56 227 PHE A O 1
ATOM 1785 N N . GLN A 1 228 ? -5.737 7.698 -3.229 1.00 76.88 228 GLN A N 1
ATOM 1786 C CA . GLN A 1 228 ? -4.951 8.232 -4.332 1.00 76.88 228 GLN A CA 1
ATOM 1787 C C . GLN A 1 228 ? -3.767 7.318 -4.588 1.00 76.88 228 GLN A C 1
ATOM 1789 O O . GLN A 1 228 ? -3.084 6.886 -3.660 1.00 76.88 228 GLN A O 1
ATOM 1794 N N . MET A 1 229 ? -3.505 7.050 -5.866 1.00 72.06 229 MET A N 1
ATOM 1795 C CA . MET A 1 229 ? -2.305 6.318 -6.240 1.00 72.06 229 MET A CA 1
ATOM 1796 C C . MET A 1 229 ? -1.052 7.115 -5.852 1.00 72.06 229 MET A C 1
ATOM 1798 O O . MET A 1 229 ? -1.005 8.330 -6.093 1.00 72.06 229 MET A O 1
ATOM 1802 N N . PRO A 1 230 ? -0.013 6.445 -5.322 1.00 65.94 230 PRO A N 1
ATOM 1803 C CA . PRO A 1 230 ? 1.281 7.073 -5.104 1.00 65.94 230 PRO A CA 1
ATOM 1804 C C . PRO A 1 230 ? 1.798 7.744 -6.384 1.00 65.94 230 PRO A C 1
ATOM 1806 O O . PRO A 1 230 ? 1.714 7.187 -7.479 1.00 65.94 230 PRO A O 1
ATOM 1809 N N . GLY A 1 231 ? 2.311 8.970 -6.252 1.00 65.06 231 GLY A N 1
ATOM 1810 C CA . GLY A 1 231 ? 2.837 9.753 -7.374 1.00 65.06 231 GLY A CA 1
ATOM 1811 C C . GLY A 1 231 ? 1.830 10.672 -8.075 1.00 65.06 231 GLY A C 1
ATOM 1812 O O . GLY A 1 231 ? 2.227 11.371 -9.006 1.00 65.06 231 GLY A O 1
ATOM 1813 N N . VAL A 1 232 ? 0.572 10.752 -7.620 1.00 70.00 232 VAL A N 1
ATOM 1814 C CA . VAL A 1 232 ? -0.460 11.650 -8.190 1.00 70.00 232 VAL A CA 1
ATOM 1815 C C . VAL A 1 232 ? -0.054 13.128 -8.244 1.00 70.00 232 VAL A C 1
ATOM 1817 O O . VAL A 1 232 ? -0.507 13.865 -9.121 1.00 70.00 232 VAL A O 1
ATOM 1820 N N . THR A 1 233 ? 0.823 13.562 -7.339 1.00 67.56 233 THR A N 1
ATOM 1821 C CA . THR A 1 233 ? 1.351 14.930 -7.271 1.00 67.56 233 THR A CA 1
ATOM 1822 C C . THR A 1 233 ? 2.423 15.221 -8.321 1.00 67.56 233 THR A C 1
ATOM 1824 O O . THR A 1 233 ? 2.785 16.381 -8.511 1.00 67.56 233 THR A O 1
ATOM 1827 N N . ARG A 1 234 ? 2.927 14.207 -9.037 1.00 68.12 234 ARG A N 1
ATOM 1828 C CA . ARG A 1 234 ? 4.014 14.379 -10.003 1.00 68.12 234 ARG A CA 1
ATOM 1829 C C . ARG A 1 234 ? 3.524 14.999 -11.317 1.00 68.12 234 ARG A C 1
ATOM 1831 O O . ARG A 1 234 ? 2.495 14.572 -11.861 1.00 68.12 234 ARG A O 1
ATOM 1838 N N . PRO A 1 235 ? 4.286 15.941 -11.905 1.00 71.62 235 PRO A N 1
ATOM 1839 C CA . PRO A 1 235 ? 4.009 16.441 -13.245 1.00 71.62 235 PRO A CA 1
ATOM 1840 C C . PRO A 1 235 ? 3.894 15.295 -14.258 1.00 71.62 235 PRO A C 1
ATOM 1842 O O . PRO A 1 235 ? 4.713 14.381 -14.285 1.00 71.62 235 PRO A O 1
ATOM 1845 N N . GLY A 1 236 ? 2.849 15.319 -15.087 1.00 75.12 236 GLY A N 1
ATOM 1846 C CA . GLY A 1 236 ? 2.633 14.300 -16.121 1.00 75.12 236 GLY A CA 1
ATOM 1847 C C . GLY A 1 236 ? 2.080 12.956 -15.630 1.00 75.12 236 GLY A C 1
ATOM 1848 O O . GLY A 1 236 ? 1.663 12.163 -16.476 1.00 75.12 236 GLY A O 1
ATOM 1849 N N . PHE A 1 237 ? 1.951 12.719 -14.314 1.00 78.88 237 PHE A N 1
ATOM 1850 C CA . PHE A 1 237 ? 1.463 11.441 -13.764 1.00 78.88 237 PHE A CA 1
ATOM 1851 C C . PHE A 1 237 ? 0.137 11.001 -14.380 1.00 78.88 237 PHE A C 1
ATOM 1853 O O . PHE A 1 237 ? -0.048 9.839 -14.711 1.00 78.88 237 PHE A O 1
ATOM 1860 N N . ARG A 1 238 ? -0.776 11.946 -14.616 1.00 79.62 238 ARG A N 1
ATOM 1861 C CA . ARG A 1 238 ? -2.079 11.676 -15.234 1.00 79.62 238 ARG A CA 1
ATOM 1862 C C . ARG A 1 238 ? -1.963 10.975 -16.595 1.00 79.62 238 ARG A C 1
ATOM 1864 O O . ARG A 1 238 ? -2.751 10.078 -16.899 1.00 79.62 238 ARG A O 1
ATOM 1871 N N . HIS A 1 239 ? -1.023 11.417 -17.429 1.00 83.69 239 HIS A N 1
ATOM 1872 C CA . HIS A 1 239 ? -0.794 10.816 -18.739 1.00 83.69 239 HIS A CA 1
ATOM 1873 C C . HIS A 1 239 ? -0.216 9.407 -18.578 1.00 83.69 239 HIS A C 1
ATOM 1875 O O . HIS A 1 239 ? -0.753 8.460 -19.151 1.00 83.69 239 HIS A O 1
ATOM 1881 N N . THR A 1 240 ? 0.796 9.259 -17.721 1.00 84.19 240 THR A N 1
ATOM 1882 C CA . THR A 1 240 ? 1.434 7.973 -17.423 1.00 84.19 240 THR A CA 1
ATOM 1883 C C . THR A 1 240 ? 0.450 6.960 -16.844 1.00 84.19 240 THR A C 1
ATOM 1885 O O . THR A 1 240 ? 0.344 5.857 -17.366 1.00 84.19 240 THR A O 1
ATOM 1888 N N . ALA A 1 241 ? -0.355 7.345 -15.853 1.00 85.25 241 ALA A N 1
ATOM 1889 C CA . ALA A 1 241 ? -1.375 6.496 -15.241 1.00 85.25 241 ALA A CA 1
ATOM 1890 C C . ALA A 1 241 ? -2.429 6.030 -16.258 1.00 85.25 241 ALA A C 1
ATOM 1892 O O . ALA A 1 241 ? -2.852 4.878 -16.231 1.00 85.25 241 ALA A O 1
ATOM 1893 N N . THR A 1 242 ? -2.816 6.896 -17.204 1.00 86.62 242 THR A N 1
ATOM 1894 C CA . THR A 1 242 ? -3.736 6.509 -18.288 1.00 86.62 242 THR A CA 1
ATOM 1895 C C . THR A 1 242 ? -3.117 5.431 -19.178 1.00 86.62 242 THR A C 1
ATOM 1897 O O . THR A 1 242 ? -3.788 4.455 -19.507 1.00 86.62 242 THR A O 1
ATOM 1900 N N . ARG A 1 243 ? -1.837 5.577 -19.541 1.00 88.81 243 ARG A N 1
ATOM 1901 C CA . ARG A 1 243 ? -1.118 4.573 -20.338 1.00 88.81 243 ARG A CA 1
ATOM 1902 C C . ARG A 1 243 ? -0.931 3.269 -19.569 1.00 88.81 243 ARG A C 1
ATOM 1904 O O . ARG A 1 243 ? -1.206 2.210 -20.113 1.00 88.81 243 ARG A O 1
ATOM 1911 N N . MET A 1 244 ? -0.553 3.335 -18.294 1.00 89.81 244 MET A N 1
ATOM 1912 C CA . MET A 1 244 ? -0.437 2.158 -17.428 1.00 89.81 244 MET A CA 1
ATOM 1913 C C . MET A 1 244 ? -1.756 1.377 -17.360 1.00 89.81 244 MET A C 1
ATOM 1915 O O . MET A 1 244 ? -1.749 0.159 -17.519 1.00 89.81 244 MET A O 1
ATOM 1919 N N . ALA A 1 245 ? -2.890 2.066 -17.209 1.00 90.81 245 ALA A N 1
ATOM 1920 C CA . ALA A 1 245 ? -4.208 1.435 -17.218 1.00 90.81 245 ALA A CA 1
ATOM 1921 C C . ALA A 1 245 ? -4.544 0.788 -18.577 1.00 90.81 245 ALA A C 1
ATOM 1923 O O . ALA A 1 245 ? -5.103 -0.305 -18.629 1.00 90.81 245 ALA A O 1
ATOM 1924 N N . GLN A 1 246 ? -4.178 1.428 -19.694 1.00 88.75 246 GLN A N 1
ATOM 1925 C CA . GLN A 1 246 ? -4.364 0.862 -21.038 1.00 88.75 246 GLN A CA 1
ATOM 1926 C C . GLN A 1 246 ? -3.534 -0.408 -21.264 1.00 88.75 246 GLN A C 1
ATOM 1928 O O . GLN A 1 246 ? -4.022 -1.339 -21.896 1.00 88.75 246 GLN A O 1
ATOM 1933 N N . TYR A 1 247 ? -2.321 -0.459 -20.710 1.00 89.62 247 TYR A N 1
ATOM 1934 C CA . TYR A 1 247 ? -1.434 -1.625 -20.756 1.00 89.62 247 TYR A CA 1
ATOM 1935 C C . TYR A 1 247 ? -1.767 -2.677 -19.682 1.00 89.62 247 TYR A C 1
ATOM 1937 O O . TYR A 1 247 ? -1.059 -3.672 -19.558 1.00 89.62 247 TYR A O 1
ATOM 1945 N N . GLY A 1 248 ? -2.835 -2.477 -18.899 1.00 91.44 248 GLY A N 1
ATOM 1946 C CA . GLY A 1 248 ? -3.285 -3.427 -17.878 1.00 91.44 248 GLY A CA 1
ATOM 1947 C C . GLY A 1 248 ? -2.396 -3.499 -16.633 1.00 91.44 248 GLY A C 1
ATOM 1948 O O . GLY A 1 248 ? -2.502 -4.461 -15.875 1.00 91.44 248 GLY A O 1
ATOM 1949 N N . ILE A 1 249 ? -1.529 -2.504 -16.409 1.00 92.56 249 ILE A N 1
ATOM 1950 C CA . ILE A 1 249 ? -0.640 -2.457 -15.240 1.00 92.56 249 ILE A CA 1
ATOM 1951 C C . ILE A 1 249 ? -1.439 -2.199 -13.961 1.00 92.56 249 ILE A C 1
ATOM 1953 O O . ILE A 1 249 ? -1.301 -2.931 -12.982 1.00 92.56 249 ILE A O 1
ATOM 1957 N N . TYR A 1 250 ? -2.251 -1.143 -13.966 1.00 92.94 250 TYR A N 1
ATOM 1958 C CA . TYR A 1 250 ? -3.127 -0.812 -12.851 1.00 92.94 250 TYR A CA 1
ATOM 1959 C C . TYR A 1 250 ? -4.321 0.012 -13.335 1.00 92.94 250 TYR A C 1
ATOM 1961 O O . TYR A 1 250 ? -4.148 1.122 -13.845 1.00 92.94 250 TYR A O 1
ATOM 1969 N N . ASP A 1 251 ? -5.527 -0.521 -13.175 1.00 93.19 251 ASP A N 1
ATOM 1970 C CA . ASP A 1 251 ? -6.778 0.148 -13.519 1.00 93.19 251 ASP A CA 1
ATOM 1971 C C . ASP A 1 251 ? -7.825 0.058 -12.392 1.00 93.19 251 ASP A C 1
ATOM 1973 O O . ASP A 1 251 ? -7.628 -0.563 -11.346 1.00 93.19 251 ASP A O 1
ATOM 1977 N N . ILE A 1 252 ? -8.956 0.737 -12.588 1.00 93.00 252 ILE A N 1
ATOM 1978 C CA . ILE A 1 252 ? -10.045 0.794 -11.605 1.00 93.00 252 ILE A CA 1
ATOM 1979 C C . ILE A 1 252 ? -10.686 -0.573 -11.334 1.00 93.00 252 ILE A C 1
ATOM 1981 O O . ILE A 1 252 ? -11.139 -0.812 -10.217 1.00 93.00 252 ILE A O 1
ATOM 1985 N N . ARG A 1 253 ? -10.726 -1.466 -12.331 1.00 95.81 253 ARG A N 1
ATOM 1986 C CA . ARG A 1 253 ? -11.303 -2.803 -12.185 1.00 95.81 253 ARG A CA 1
ATOM 1987 C C . ARG A 1 253 ? -10.408 -3.616 -11.262 1.00 95.81 253 ARG A C 1
ATOM 1989 O O . ARG A 1 253 ? -10.887 -4.200 -10.297 1.00 95.81 253 ARG A O 1
ATOM 1996 N N . GLN A 1 254 ? -9.101 -3.575 -11.513 1.00 96.00 254 GLN A N 1
ATOM 1997 C CA . GLN A 1 254 ? -8.097 -4.203 -10.661 1.00 96.00 254 GLN A CA 1
ATOM 1998 C C . GLN A 1 254 ? -8.120 -3.622 -9.239 1.00 96.00 254 GLN A C 1
ATOM 2000 O O . GLN A 1 254 ? -8.100 -4.386 -8.278 1.00 96.00 254 GLN A O 1
ATOM 2005 N N . HIS A 1 255 ? -8.235 -2.297 -9.082 1.00 95.69 255 HIS A N 1
ATOM 2006 C CA . HIS A 1 255 ? -8.359 -1.673 -7.760 1.00 95.69 255 HIS A CA 1
ATOM 2007 C C . HIS A 1 255 ? -9.607 -2.154 -7.004 1.00 95.69 255 HIS A C 1
ATOM 2009 O O . HIS A 1 255 ? -9.524 -2.541 -5.840 1.00 95.69 255 HIS A O 1
ATOM 2015 N N . LEU A 1 256 ? -10.767 -2.170 -7.659 1.00 96.81 256 LEU A N 1
ATOM 2016 C CA . LEU A 1 256 ? -12.010 -2.592 -7.026 1.00 96.81 256 LEU A CA 1
ATOM 2017 C C . LEU A 1 256 ? -11.950 -4.062 -6.590 1.00 96.81 256 LEU A C 1
ATOM 2019 O O . LEU A 1 256 ? -12.224 -4.369 -5.429 1.00 96.81 256 LEU A O 1
ATOM 2023 N N . ASP A 1 257 ? -11.555 -4.952 -7.498 1.00 97.75 257 ASP A N 1
ATOM 2024 C CA . ASP A 1 257 ? -11.704 -6.395 -7.300 1.00 97.75 257 ASP A CA 1
ATOM 2025 C C . ASP A 1 257 ? -10.536 -7.034 -6.545 1.00 97.75 257 ASP A C 1
ATOM 2027 O O . ASP A 1 257 ? -10.728 -8.049 -5.882 1.00 97.75 257 ASP A O 1
ATOM 2031 N N . GLN A 1 258 ? -9.335 -6.452 -6.615 1.00 97.19 258 GLN A N 1
ATOM 2032 C CA . GLN A 1 258 ? -8.134 -7.021 -5.988 1.00 97.19 258 GLN A CA 1
ATOM 2033 C C . GLN A 1 258 ? -7.649 -6.230 -4.769 1.00 97.19 258 GLN A C 1
ATOM 2035 O O . GLN A 1 258 ? -6.867 -6.764 -3.986 1.00 97.19 258 GLN A O 1
ATOM 2040 N N . VAL A 1 259 ? -8.102 -4.983 -4.584 1.00 96.44 259 VAL A N 1
ATOM 2041 C CA . VAL A 1 259 ? -7.695 -4.141 -3.447 1.00 96.44 259 VAL A CA 1
ATOM 2042 C C . VAL A 1 259 ? -8.872 -3.882 -2.514 1.00 96.44 259 VAL A C 1
ATOM 2044 O O . VAL A 1 259 ? -8.830 -4.297 -1.358 1.00 96.44 259 VAL A O 1
ATOM 2047 N N . LEU A 1 260 ? -9.937 -3.232 -2.990 1.00 97.62 260 LEU A N 1
ATOM 2048 C CA . LEU A 1 260 ? -11.027 -2.792 -2.114 1.00 97.62 260 LEU A CA 1
ATOM 2049 C C . LEU A 1 260 ? -11.892 -3.953 -1.622 1.00 97.62 260 LEU A C 1
ATOM 2051 O O . LEU A 1 260 ? -11.990 -4.159 -0.414 1.00 97.62 260 LEU A O 1
ATOM 2055 N N . ARG A 1 261 ? -12.503 -4.728 -2.529 1.00 98.00 261 ARG A N 1
ATOM 2056 C CA . ARG A 1 261 ? -13.426 -5.810 -2.142 1.00 98.00 261 ARG A CA 1
ATOM 2057 C C . ARG A 1 261 ? -12.773 -6.834 -1.204 1.00 98.00 261 ARG A C 1
ATOM 2059 O O . ARG A 1 261 ? -13.347 -7.045 -0.138 1.00 98.00 261 ARG A O 1
ATOM 2066 N N . PRO A 1 262 ? -11.574 -7.383 -1.494 1.00 97.81 262 PRO A N 1
ATOM 2067 C CA . PRO A 1 262 ? -10.960 -8.377 -0.612 1.00 97.81 262 PRO A CA 1
ATOM 2068 C C . PRO A 1 262 ? -10.599 -7.805 0.762 1.00 97.81 262 PRO A C 1
ATOM 2070 O O . PRO A 1 262 ? -10.716 -8.491 1.773 1.00 97.81 262 PRO A O 1
ATOM 2073 N N . THR A 1 263 ? -10.181 -6.536 0.823 1.00 97.69 263 THR A N 1
ATOM 2074 C CA . THR A 1 263 ? -9.847 -5.890 2.100 1.00 97.69 263 THR A CA 1
ATOM 2075 C C . THR A 1 263 ? -11.092 -5.679 2.960 1.00 97.69 263 THR A C 1
ATOM 2077 O O . THR A 1 263 ? -11.079 -5.982 4.151 1.00 97.69 263 THR A O 1
ATOM 2080 N N . LEU A 1 264 ? -12.182 -5.190 2.361 1.00 98.19 264 LEU A N 1
ATOM 2081 C CA . LEU A 1 264 ? -13.438 -4.957 3.076 1.00 98.19 264 LEU A CA 1
ATOM 2082 C C . LEU A 1 264 ? -14.123 -6.269 3.486 1.00 98.19 264 LEU A C 1
ATOM 2084 O O . LEU A 1 264 ? -14.761 -6.310 4.538 1.00 98.19 264 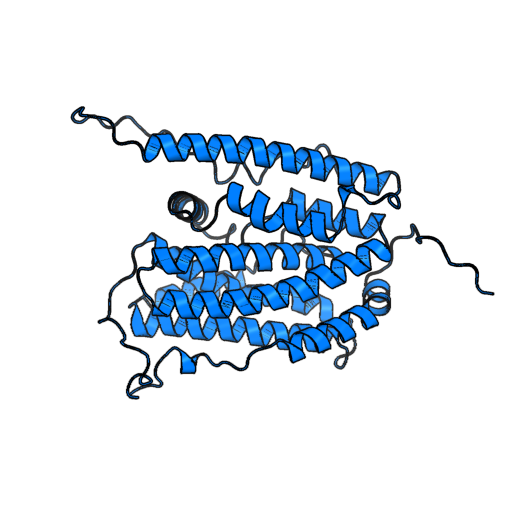LEU A O 1
ATOM 2088 N N . GLU A 1 265 ? -13.968 -7.328 2.686 1.00 98.06 265 GLU A N 1
ATOM 2089 C CA . GLU A 1 265 ? -14.416 -8.687 3.007 1.00 98.06 265 GLU A CA 1
ATOM 2090 C C . GLU A 1 265 ? -13.639 -9.271 4.192 1.00 98.06 265 GLU A C 1
ATOM 2092 O O . GLU A 1 265 ? -14.253 -9.758 5.137 1.00 98.06 265 GLU A O 1
ATOM 2097 N N . GLU A 1 266 ? -12.308 -9.142 4.215 1.00 96.94 266 GLU A N 1
ATOM 2098 C CA . GLU A 1 266 ? -11.496 -9.587 5.356 1.00 96.94 266 GLU A CA 1
ATOM 2099 C C . GLU A 1 266 ? -11.920 -8.889 6.659 1.00 96.94 266 GLU A C 1
ATOM 2101 O O . GLU A 1 266 ? -12.015 -9.512 7.718 1.00 96.94 266 GLU A O 1
ATOM 2106 N N . TRP A 1 267 ? -12.202 -7.587 6.591 1.00 98.31 267 TRP A N 1
ATOM 2107 C CA . TRP A 1 267 ? -12.706 -6.810 7.726 1.00 98.31 267 TRP A CA 1
ATOM 2108 C C . TRP A 1 267 ? -14.183 -7.060 8.036 1.00 98.31 267 TRP A C 1
ATOM 2110 O O . TRP A 1 267 ? -14.708 -6.510 9.009 1.00 98.31 267 TRP A O 1
ATOM 2120 N N . LYS A 1 268 ? -14.851 -7.874 7.210 1.00 98.12 268 LYS A N 1
ATOM 2121 C CA . LYS A 1 268 ? -16.280 -8.187 7.273 1.00 98.12 268 LYS A CA 1
ATOM 2122 C C . LYS A 1 268 ? -17.142 -6.937 7.350 1.00 98.12 268 LYS A C 1
ATOM 2124 O O . LYS A 1 268 ? -18.183 -6.939 7.999 1.00 98.12 268 LYS A O 1
ATOM 2129 N N . LEU A 1 269 ? -16.708 -5.850 6.710 1.00 97.81 269 LEU A N 1
ATOM 2130 C CA . LEU A 1 269 ? -17.214 -4.504 6.979 1.00 97.81 269 LEU A CA 1
ATOM 2131 C C . LEU A 1 269 ? -18.746 -4.418 6.850 1.00 97.81 269 LEU A C 1
ATOM 2133 O O . LEU A 1 269 ? -19.418 -3.789 7.665 1.00 97.81 269 LEU A O 1
ATOM 2137 N N . PHE A 1 270 ? -19.305 -5.092 5.845 1.00 97.94 270 PHE A N 1
ATOM 2138 C CA . PHE A 1 270 ? -20.745 -5.105 5.583 1.00 97.94 270 PHE A CA 1
ATOM 2139 C C . PHE A 1 270 ? -21.538 -6.110 6.430 1.00 97.94 270 PHE A C 1
ATOM 2141 O O . PHE A 1 270 ? -22.754 -5.987 6.519 1.00 97.94 270 PHE A O 1
ATOM 2148 N N . GLU A 1 271 ? -20.877 -7.058 7.092 1.00 97.12 271 GLU A N 1
ATOM 2149 C CA . GLU A 1 271 ? -21.515 -8.065 7.956 1.00 97.12 271 GLU A CA 1
ATOM 2150 C C . GLU A 1 271 ? -21.557 -7.642 9.430 1.00 97.12 271 GLU A C 1
ATOM 2152 O O . GLU A 1 271 ? -22.291 -8.225 10.230 1.00 97.12 271 GLU A O 1
ATOM 2157 N N . ARG A 1 272 ? -20.770 -6.629 9.801 1.00 96.19 272 ARG A N 1
ATOM 2158 C CA . ARG A 1 272 ? -20.721 -6.090 11.161 1.00 96.19 272 ARG A CA 1
ATOM 2159 C C . ARG A 1 272 ? -22.075 -5.537 11.610 1.00 96.19 272 ARG A C 1
ATOM 2161 O O . ARG A 1 272 ? -22.841 -4.988 10.821 1.00 96.19 272 ARG A O 1
ATOM 2168 N N . ASN A 1 273 ? -22.368 -5.674 12.897 1.00 95.38 273 ASN A N 1
ATOM 2169 C CA . ASN A 1 273 ? -23.600 -5.195 13.534 1.00 95.38 273 ASN A CA 1
ATOM 2170 C C . ASN A 1 273 ? -23.320 -4.406 14.824 1.00 95.38 273 ASN A C 1
ATOM 2172 O O . ASN A 1 273 ? -24.213 -4.216 15.648 1.00 95.38 273 ASN A O 1
ATOM 2176 N N . ASP A 1 274 ? -22.071 -3.979 15.000 1.00 95.00 274 ASP A N 1
ATOM 2177 C CA . ASP A 1 274 ? -21.542 -3.305 16.182 1.00 95.00 274 ASP A CA 1
ATOM 2178 C C . ASP A 1 274 ? -21.228 -1.820 15.942 1.00 95.00 274 ASP A C 1
ATOM 2180 O O . ASP A 1 274 ? -20.681 -1.153 16.823 1.00 95.00 274 ASP A O 1
ATOM 2184 N N . PHE A 1 275 ? -21.603 -1.292 14.775 1.00 96.31 275 PHE A N 1
ATOM 2185 C CA . PHE A 1 275 ? -21.515 0.130 14.472 1.00 96.31 275 PHE A CA 1
ATOM 2186 C C . PHE A 1 275 ? -22.659 0.918 15.117 1.00 96.31 275 PHE A C 1
ATOM 2188 O O . PHE A 1 275 ? -23.814 0.491 15.167 1.00 96.31 275 PHE A O 1
ATOM 2195 N N . GLY A 1 276 ? -22.331 2.111 15.602 1.00 94.75 276 GLY A N 1
ATOM 2196 C CA . GLY A 1 276 ? -23.297 3.137 15.949 1.00 94.75 276 GLY A CA 1
ATOM 2197 C C . GLY A 1 276 ? -23.783 3.894 14.714 1.00 94.75 276 GLY A C 1
ATOM 2198 O O . GLY A 1 276 ? -23.416 3.614 13.575 1.00 94.75 276 GLY A O 1
ATOM 2199 N N . LYS A 1 277 ? -24.614 4.916 14.942 1.00 95.25 277 LYS A N 1
ATOM 2200 C CA . LYS A 1 277 ? -25.257 5.686 13.865 1.00 95.25 277 LYS A CA 1
ATOM 2201 C C . LYS A 1 277 ? -24.256 6.289 12.870 1.00 95.25 277 LYS A C 1
ATOM 2203 O O . LYS A 1 277 ? -24.522 6.277 11.674 1.00 95.25 277 LYS A O 1
ATOM 2208 N N . GLU A 1 278 ? -23.144 6.840 13.355 1.00 92.25 278 GLU A N 1
ATOM 2209 C CA . GLU A 1 278 ? -22.119 7.428 12.481 1.00 92.25 278 GLU A CA 1
ATOM 2210 C C . GLU A 1 278 ? -21.368 6.349 11.693 1.00 92.25 278 GLU A C 1
ATOM 2212 O O . GLU A 1 278 ? -21.167 6.505 10.490 1.00 92.25 278 GLU A O 1
ATOM 2217 N N . GLY A 1 279 ? -21.006 5.233 12.336 1.00 95.62 279 GLY A N 1
ATOM 2218 C CA . GLY A 1 279 ? -20.343 4.118 11.659 1.00 95.62 279 GLY A CA 1
ATOM 2219 C C . GLY A 1 279 ? -21.201 3.519 10.542 1.00 95.62 279 GLY A C 1
ATOM 2220 O O . GLY A 1 279 ? -20.699 3.248 9.450 1.00 95.62 279 GLY A O 1
ATOM 2221 N N . GLU A 1 280 ? -22.512 3.413 10.770 1.00 97.75 280 GLU A N 1
ATOM 2222 C CA . GLU A 1 280 ? -23.475 2.969 9.759 1.00 97.75 280 GLU A CA 1
ATOM 2223 C C . GLU A 1 280 ? -23.547 3.903 8.547 1.00 97.75 280 GLU A C 1
ATOM 2225 O O . GLU A 1 280 ? -23.521 3.444 7.405 1.00 97.75 280 GLU A O 1
ATOM 2230 N N . GLN A 1 281 ? -23.545 5.219 8.772 1.00 97.06 281 GLN A N 1
ATOM 2231 C CA . GLN A 1 281 ? -23.508 6.196 7.680 1.00 97.06 281 GLN A CA 1
ATOM 2232 C C . GLN A 1 281 ? -22.239 6.048 6.839 1.00 97.06 281 GLN A C 1
ATOM 2234 O O . GLN A 1 281 ? -22.303 6.054 5.610 1.00 97.06 281 GLN A O 1
ATOM 2239 N N . VAL A 1 282 ? -21.083 5.867 7.483 1.00 97.44 282 VAL A N 1
ATOM 2240 C CA . VAL A 1 282 ? -19.820 5.648 6.768 1.00 97.44 282 VAL A CA 1
ATOM 2241 C C . VAL A 1 282 ? -19.869 4.347 5.963 1.00 97.44 282 VAL A C 1
ATOM 2243 O O . VAL A 1 282 ? -19.458 4.333 4.802 1.00 97.44 282 VAL A O 1
ATOM 2246 N N . ARG A 1 283 ? -20.425 3.269 6.527 1.00 98.00 283 ARG A N 1
ATOM 2247 C CA . ARG A 1 283 ? -20.610 1.992 5.825 1.00 98.00 283 ARG A CA 1
ATOM 2248 C C . ARG A 1 283 ? -21.479 2.138 4.574 1.00 98.00 283 ARG A C 1
ATOM 2250 O O . ARG A 1 283 ? -21.107 1.630 3.516 1.00 98.00 283 ARG A O 1
ATOM 2257 N N . GLU A 1 284 ? -22.586 2.874 4.658 1.00 98.12 284 GLU A N 1
ATOM 2258 C CA . GLU A 1 284 ? -23.439 3.192 3.504 1.00 98.12 284 GLU A CA 1
ATOM 2259 C C . GLU A 1 284 ? -22.704 4.030 2.444 1.00 98.12 284 GLU A C 1
ATOM 2261 O O . GLU A 1 284 ? -22.865 3.807 1.242 1.00 98.12 284 GLU A O 1
ATOM 2266 N N . CYS A 1 285 ? -21.875 4.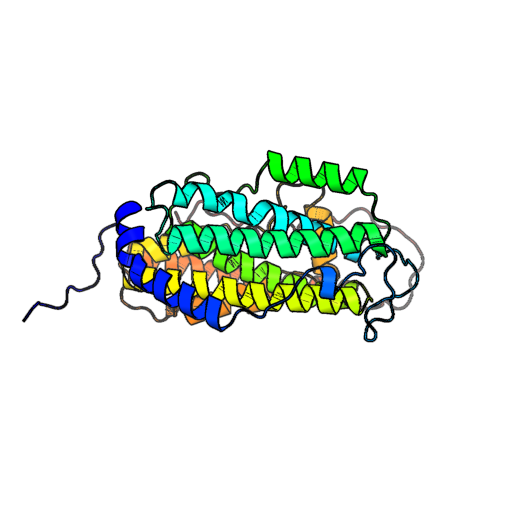992 2.862 1.00 97.94 285 CYS A N 1
ATOM 2267 C CA . CYS A 1 285 ? -21.041 5.784 1.955 1.00 97.94 285 CYS A CA 1
ATOM 2268 C C . CYS A 1 285 ? -20.015 4.919 1.216 1.00 97.94 285 CYS A C 1
ATOM 2270 O O . CYS A 1 285 ? -19.882 5.046 -0.001 1.00 97.94 285 CYS A O 1
ATOM 2272 N N . ILE A 1 286 ? -19.340 4.008 1.923 1.00 98.25 286 ILE A N 1
ATOM 2273 C CA . ILE A 1 286 ? -18.420 3.042 1.311 1.00 98.25 286 ILE A CA 1
ATOM 2274 C C . ILE A 1 286 ? -19.181 2.168 0.307 1.00 98.25 286 ILE A C 1
ATOM 2276 O O . ILE A 1 286 ? -18.725 2.016 -0.822 1.00 98.25 286 ILE A O 1
ATOM 2280 N N . GLY A 1 287 ? -20.360 1.649 0.669 1.00 98.19 287 GLY A N 1
ATOM 2281 C CA . GLY A 1 287 ? -21.199 0.845 -0.228 1.00 98.19 287 GLY A CA 1
ATOM 2282 C C . GLY A 1 287 ? -21.524 1.562 -1.543 1.00 98.19 287 GLY A C 1
ATOM 2283 O O . GLY A 1 287 ? -21.227 1.042 -2.618 1.00 98.19 287 GLY A O 1
ATOM 2284 N N . ARG A 1 288 ? -22.032 2.800 -1.461 1.00 98.38 288 ARG A N 1
ATOM 2285 C CA . ARG A 1 288 ? -22.315 3.638 -2.643 1.00 98.38 288 ARG A CA 1
ATOM 2286 C C . ARG A 1 288 ? -21.066 3.910 -3.479 1.00 98.38 288 ARG A C 1
ATOM 2288 O O . ARG A 1 288 ? -21.115 3.855 -4.703 1.00 98.38 288 ARG A O 1
ATOM 2295 N N . HIS A 1 289 ? -19.929 4.153 -2.831 1.00 97.56 289 HIS A N 1
ATOM 2296 C CA . HIS A 1 289 ? -18.672 4.366 -3.538 1.00 97.56 289 HIS A CA 1
ATOM 2297 C C . HIS A 1 289 ? -18.235 3.133 -4.340 1.00 97.56 289 HIS A C 1
ATOM 2299 O O . HIS A 1 289 ? -17.793 3.271 -5.479 1.00 97.56 289 HIS A O 1
ATOM 2305 N N . LEU A 1 290 ? -18.400 1.922 -3.799 1.00 98.12 290 LEU A N 1
ATOM 2306 C CA . LEU A 1 290 ? -18.094 0.689 -4.533 1.00 98.12 290 LEU A CA 1
ATOM 2307 C C . LEU A 1 290 ? -19.006 0.498 -5.753 1.00 98.12 290 LEU A C 1
ATOM 2309 O O . LEU A 1 290 ? -18.538 0.033 -6.793 1.00 98.12 290 LEU A O 1
ATOM 2313 N N . GLU A 1 291 ? -20.286 0.863 -5.655 1.00 98.06 291 GLU A N 1
ATOM 2314 C CA . GLU A 1 291 ? -21.218 0.846 -6.793 1.00 98.06 291 GLU A CA 1
ATOM 2315 C C . GLU A 1 291 ? -20.803 1.848 -7.879 1.00 98.06 291 GLU A C 1
ATOM 2317 O O . GLU A 1 291 ? -20.795 1.522 -9.071 1.00 98.06 291 GLU A O 1
ATOM 2322 N N . ASP A 1 292 ? -20.383 3.047 -7.475 1.00 97.06 292 ASP A N 1
ATOM 2323 C CA . ASP A 1 292 ? -19.859 4.055 -8.391 1.00 97.06 292 ASP A CA 1
ATOM 2324 C C . ASP A 1 292 ? -18.583 3.580 -9.091 1.00 97.06 292 ASP A C 1
ATOM 2326 O O . ASP A 1 292 ? -18.459 3.724 -10.312 1.00 97.06 292 ASP A O 1
ATOM 2330 N N . LEU A 1 293 ? -17.643 2.984 -8.351 1.00 95.44 293 LEU A N 1
ATOM 2331 C CA . LEU A 1 293 ? -16.425 2.408 -8.922 1.00 95.44 293 LEU A CA 1
ATOM 2332 C C . LEU A 1 293 ? -16.738 1.254 -9.881 1.00 95.44 293 LEU A C 1
ATOM 2334 O O . LEU A 1 293 ? -16.117 1.170 -10.937 1.00 95.44 293 LEU A O 1
ATOM 2338 N N . GLU A 1 294 ? -17.728 0.413 -9.577 1.00 97.50 294 GLU A N 1
ATOM 2339 C CA . GLU A 1 294 ? -18.179 -0.673 -10.456 1.00 97.50 294 GLU A CA 1
ATOM 2340 C C . GLU A 1 294 ? -18.726 -0.129 -11.785 1.00 97.50 294 GLU A C 1
ATOM 2342 O O . GLU A 1 294 ? -18.345 -0.589 -12.865 1.00 97.50 294 GLU A O 1
ATOM 2347 N N . MET A 1 295 ? -19.590 0.891 -11.736 1.00 97.00 295 MET A N 1
ATOM 2348 C CA . MET A 1 295 ? -20.109 1.541 -12.944 1.00 97.00 295 MET A CA 1
ATOM 2349 C C . MET A 1 295 ? -18.994 2.173 -13.774 1.00 97.00 295 MET A C 1
ATOM 2351 O O . MET A 1 295 ? -19.002 2.106 -15.007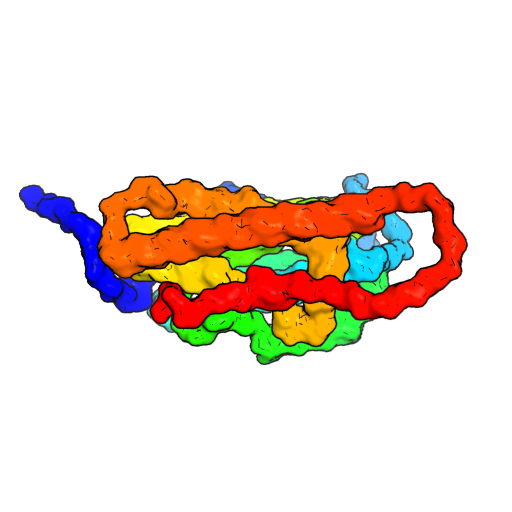 1.00 97.00 295 MET A O 1
ATOM 2355 N N . GLN A 1 296 ? -18.038 2.809 -13.104 1.00 93.75 296 G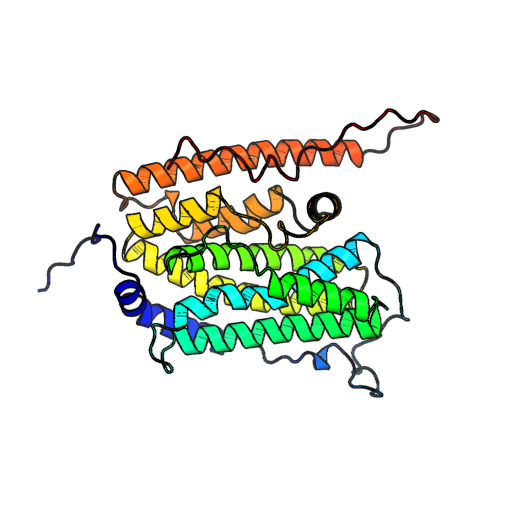LN A N 1
ATOM 2356 C CA . GLN A 1 296 ? -16.876 3.385 -13.753 1.00 93.75 296 GLN A CA 1
ATOM 2357 C C . GLN A 1 296 ? -16.025 2.284 -14.403 1.00 93.75 296 GLN A C 1
ATOM 2359 O O . GLN A 1 296 ? -15.730 2.387 -15.593 1.00 93.75 296 GLN A O 1
ATOM 2364 N N . ALA A 1 297 ? -15.697 1.207 -13.691 1.00 94.62 297 ALA A N 1
ATOM 2365 C CA . ALA A 1 297 ? -14.920 0.089 -14.220 1.00 94.62 297 ALA A CA 1
ATOM 2366 C C . ALA A 1 297 ? -15.531 -0.488 -15.502 1.00 94.62 297 ALA A C 1
ATOM 2368 O O . ALA A 1 297 ? -14.846 -0.567 -16.521 1.00 94.62 297 ALA A O 1
ATOM 2369 N N . ARG A 1 298 ? -16.848 -0.725 -15.517 1.00 95.38 298 ARG A N 1
ATOM 2370 C CA . ARG A 1 298 ? -17.565 -1.183 -16.721 1.00 95.38 298 ARG A CA 1
ATOM 2371 C C . ARG A 1 298 ? -17.426 -0.228 -17.905 1.00 95.38 298 ARG A C 1
ATOM 2373 O O . ARG A 1 298 ? -17.248 -0.662 -19.041 1.00 95.38 298 ARG A O 1
ATOM 2380 N N . ARG A 1 299 ? -17.506 1.086 -17.666 1.00 93.25 299 ARG A N 1
ATOM 2381 C CA . ARG A 1 299 ? -17.320 2.100 -18.723 1.00 93.25 299 ARG A CA 1
ATOM 2382 C C . ARG A 1 299 ? -15.887 2.103 -19.255 1.00 93.25 299 ARG A C 1
ATOM 2384 O O . ARG A 1 299 ? -15.690 2.292 -20.454 1.00 93.25 299 ARG A O 1
ATOM 2391 N N . PHE A 1 300 ? -14.902 1.918 -18.379 1.00 89.81 300 PHE A N 1
ATOM 2392 C CA . PHE A 1 300 ? -13.496 1.840 -18.766 1.00 89.81 300 PHE A CA 1
ATOM 2393 C C . PHE A 1 300 ? -13.219 0.610 -19.637 1.00 89.81 300 PHE A C 1
ATOM 2395 O O . PHE A 1 300 ? -12.640 0.751 -20.712 1.00 89.81 300 PHE A O 1
ATOM 2402 N N . GLU A 1 301 ? -13.712 -0.561 -19.232 1.00 91.62 301 GLU A N 1
ATOM 2403 C CA . GLU A 1 301 ? -13.591 -1.818 -19.983 1.00 91.62 301 GLU A CA 1
ATOM 2404 C C . GLU A 1 301 ? -14.182 -1.681 -21.393 1.00 91.62 301 GLU A C 1
ATOM 2406 O O . GLU A 1 301 ? -13.485 -1.898 -22.383 1.00 91.62 301 GLU A O 1
ATOM 2411 N N . GLN A 1 302 ? -15.411 -1.165 -21.502 1.00 89.69 302 GLN A N 1
ATOM 2412 C CA . GLN A 1 302 ? -16.060 -0.907 -22.794 1.00 89.69 302 GLN A CA 1
ATOM 2413 C C . GLN A 1 302 ? -15.258 0.051 -23.687 1.00 89.69 302 GLN A C 1
ATOM 2415 O O . GLN A 1 302 ? -15.226 -0.107 -24.909 1.00 89.69 302 GLN A O 1
ATOM 2420 N N . SER A 1 303 ? -14.625 1.073 -23.104 1.00 85.81 303 SER A N 1
ATOM 2421 C CA . SER A 1 303 ? -13.778 2.007 -23.852 1.00 85.81 303 SER A CA 1
ATOM 2422 C C . SER A 1 303 ? -12.487 1.346 -24.335 1.00 85.81 303 SER A C 1
ATOM 2424 O O . SER A 1 303 ? -12.028 1.643 -25.441 1.00 85.81 303 SER A O 1
ATOM 2426 N N . ARG A 1 304 ? -11.889 0.469 -23.523 1.00 81.19 304 ARG A N 1
ATOM 2427 C CA . ARG A 1 304 ? -10.669 -0.264 -23.871 1.00 81.19 304 ARG A CA 1
ATOM 2428 C C . ARG A 1 304 ? -10.932 -1.242 -25.016 1.00 81.19 304 ARG A C 1
ATOM 2430 O O . ARG A 1 304 ? -10.206 -1.207 -26.007 1.00 81.19 304 ARG A O 1
ATOM 2437 N N . ASP A 1 305 ? -12.020 -2.003 -24.946 1.00 78.25 305 ASP A N 1
ATOM 2438 C CA . ASP A 1 305 ? -12.389 -2.995 -25.966 1.00 78.25 305 ASP A CA 1
ATOM 2439 C C . ASP A 1 305 ? -12.654 -2.354 -27.336 1.00 78.25 305 ASP A C 1
ATOM 2441 O O . ASP A 1 305 ? -12.229 -2.870 -28.372 1.00 78.25 305 ASP A O 1
ATOM 2445 N N . ARG A 1 306 ? -13.282 -1.169 -27.357 1.00 75.44 306 ARG A N 1
ATOM 2446 C CA . ARG A 1 306 ? -13.481 -0.381 -28.588 1.00 75.44 306 ARG A CA 1
ATOM 2447 C C . ARG A 1 306 ? -12.174 0.089 -29.219 1.00 75.44 306 ARG A C 1
ATOM 2449 O O . ARG A 1 306 ? -12.107 0.210 -30.434 1.00 75.44 306 ARG A O 1
ATOM 2456 N N . THR A 1 307 ? -11.160 0.361 -28.401 1.00 68.56 307 THR A N 1
ATOM 2457 C CA . THR A 1 307 ? -9.852 0.843 -28.867 1.00 68.56 307 THR A CA 1
ATOM 2458 C C . THR A 1 307 ? -8.957 -0.315 -29.335 1.00 68.56 307 THR A C 1
ATOM 2460 O O . THR A 1 307 ? -8.149 -0.126 -30.236 1.00 68.56 307 THR A O 1
ATOM 2463 N N . CYS A 1 308 ? -9.113 -1.517 -28.762 1.00 56.78 308 CYS A N 1
ATOM 2464 C CA . CYS A 1 308 ? -8.387 -2.735 -29.161 1.00 56.78 308 CYS A CA 1
ATOM 2465 C C . CYS A 1 308 ? -9.038 -3.522 -30.315 1.00 56.78 308 CYS A C 1
ATOM 2467 O O . CYS A 1 308 ? -8.398 -4.410 -30.876 1.00 56.78 308 CYS A O 1
ATOM 2469 N N . SER A 1 309 ? -10.286 -3.228 -30.687 1.00 36.22 309 SER A N 1
ATOM 2470 C CA . SER A 1 309 ? -10.945 -3.876 -31.829 1.00 36.22 309 SER A CA 1
ATOM 2471 C C . SER A 1 309 ? -10.407 -3.307 -33.154 1.00 36.22 309 SER A C 1
ATOM 2473 O O . SER A 1 309 ? -10.551 -2.105 -33.381 1.00 36.22 309 SER A O 1
ATOM 2475 N N . PRO A 1 310 ? -9.813 -4.116 -34.056 1.00 38.69 310 PRO A N 1
ATOM 2476 C CA . PRO A 1 310 ? -9.319 -3.615 -35.333 1.00 38.69 310 PRO A CA 1
ATOM 2477 C C . PRO A 1 310 ? -10.508 -3.259 -36.232 1.00 38.69 310 PRO A C 1
ATOM 2479 O O . PRO A 1 310 ? -11.288 -4.127 -36.625 1.00 38.69 310 PRO A O 1
ATOM 2482 N N . THR A 1 311 ? -10.666 -1.984 -36.577 1.00 36.22 311 THR A N 1
ATOM 2483 C CA . THR A 1 311 ? -11.610 -1.574 -37.620 1.00 36.22 311 THR A CA 1
ATOM 2484 C C . THR A 1 311 ? -11.106 -2.054 -38.986 1.00 36.22 311 THR A C 1
ATOM 2486 O O . THR A 1 311 ? -9.954 -1.790 -39.345 1.00 36.22 311 THR A O 1
ATOM 2489 N N . PRO A 1 312 ? -11.934 -2.739 -39.797 1.00 35.19 312 PRO A N 1
ATOM 2490 C CA . PRO A 1 312 ? -11.568 -3.040 -41.168 1.00 35.19 312 PRO A CA 1
ATOM 2491 C C . PRO A 1 312 ? -11.652 -1.750 -41.994 1.00 35.19 312 PRO A C 1
ATOM 2493 O O . PRO A 1 312 ? -12.732 -1.287 -42.337 1.00 35.19 312 PRO A O 1
ATOM 2496 N N . ASN A 1 313 ? -10.476 -1.210 -42.317 1.00 40.03 313 ASN A N 1
ATOM 2497 C CA . ASN A 1 313 ? -10.191 -0.314 -43.437 1.00 40.03 313 ASN A CA 1
ATOM 2498 C C . ASN A 1 313 ? -11.012 0.994 -43.528 1.00 40.03 313 ASN A C 1
ATOM 2500 O O . ASN A 1 313 ? -12.064 1.046 -44.159 1.00 40.03 313 ASN A O 1
ATOM 2504 N N . SER A 1 314 ? -10.429 2.106 -43.072 1.00 32.25 314 SER A N 1
ATOM 2505 C CA . SER A 1 314 ? -10.637 3.402 -43.729 1.00 32.25 314 SER A CA 1
ATOM 2506 C C . SER A 1 314 ? -9.401 4.284 -43.576 1.00 32.25 314 SER A C 1
ATOM 2508 O O . SER A 1 314 ? -8.914 4.520 -42.472 1.00 32.25 314 SER A O 1
ATOM 2510 N N . ARG A 1 315 ? -8.889 4.735 -44.723 1.00 31.22 315 ARG A N 1
ATOM 2511 C CA . ARG A 1 315 ? -7.781 5.680 -44.877 1.00 31.22 315 ARG A CA 1
ATOM 2512 C C . ARG A 1 315 ? -8.019 6.973 -44.088 1.00 31.22 315 ARG A C 1
ATOM 2514 O O . ARG A 1 315 ? -9.139 7.460 -44.050 1.00 31.22 315 ARG A O 1
ATOM 2521 N N . ALA A 1 316 ? -6.909 7.481 -43.551 1.00 40.38 316 ALA A N 1
ATOM 2522 C CA . ALA A 1 316 ? -6.577 8.867 -43.225 1.00 40.38 316 ALA A CA 1
ATOM 2523 C C . ALA A 1 316 ? -7.733 9.877 -43.129 1.00 40.38 316 ALA A C 1
ATOM 2525 O O . ALA A 1 316 ? -8.231 10.338 -44.146 1.00 40.38 316 ALA A O 1
ATOM 2526 N N . GLU A 1 317 ? -8.017 10.300 -41.899 1.00 27.14 317 GLU A N 1
ATOM 2527 C CA . GLU A 1 317 ? -8.199 11.701 -41.500 1.00 27.14 317 GLU A CA 1
ATOM 2528 C C . GLU A 1 317 ? -8.116 11.747 -39.966 1.00 27.14 317 GLU A C 1
ATOM 2530 O O . GLU A 1 317 ? -8.785 10.968 -39.290 1.00 27.14 317 GLU A O 1
ATOM 2535 N N . GLU A 1 318 ? -7.241 12.592 -39.407 1.00 37.03 318 GLU A N 1
ATOM 2536 C CA . GLU A 1 318 ? -7.185 12.838 -37.960 1.00 37.03 318 GLU A CA 1
ATOM 2537 C C . GLU A 1 318 ? -8.440 13.607 -37.516 1.00 37.03 318 GLU A C 1
ATOM 2539 O O . GLU A 1 318 ? -8.635 14.740 -37.966 1.00 37.03 318 GLU A O 1
ATOM 2544 N N . PRO A 1 319 ? -9.259 13.090 -36.579 1.00 31.80 319 PRO A N 1
ATOM 2545 C CA . PRO A 1 319 ? -10.254 13.900 -35.902 1.00 31.80 319 PRO A CA 1
ATOM 2546 C C . PRO A 1 319 ? -9.700 14.355 -34.548 1.00 31.80 319 PRO A C 1
ATOM 2548 O O . PRO A 1 319 ? -9.233 13.565 -33.724 1.00 31.80 319 PRO A O 1
ATOM 2551 N N . GLY A 1 320 ? -9.769 15.664 -34.320 1.00 28.14 320 GLY A N 1
ATOM 2552 C CA . GLY A 1 320 ? -9.234 16.337 -33.147 1.00 28.14 320 GLY A CA 1
ATOM 2553 C C . GLY A 1 320 ? -9.660 15.740 -31.800 1.00 28.14 320 GLY A C 1
ATOM 2554 O O . GLY A 1 320 ? -10.835 15.632 -31.470 1.00 28.14 320 GLY A O 1
ATOM 2555 N N . GLY A 1 321 ? -8.651 15.461 -30.973 1.00 31.67 321 GLY A N 1
ATOM 2556 C CA . GLY A 1 321 ? -8.611 15.835 -29.559 1.00 31.67 321 GLY A CA 1
ATOM 2557 C C . GLY A 1 321 ? -9.816 15.510 -28.675 1.00 31.67 321 GLY A C 1
ATOM 2558 O O . GLY A 1 321 ? -10.223 16.367 -27.888 1.00 31.67 321 GLY A O 1
ATOM 2559 N N . GLN A 1 322 ? -10.327 14.279 -28.684 1.00 28.75 322 GLN A N 1
ATOM 2560 C CA . GLN A 1 322 ? -11.232 13.825 -27.624 1.00 28.75 322 GLN A CA 1
ATOM 2561 C C . GLN A 1 322 ? -10.418 13.299 -26.430 1.00 28.75 322 GLN A C 1
ATOM 2563 O O . GLN A 1 322 ? -10.061 12.129 -26.330 1.00 28.75 322 GLN A O 1
ATOM 2568 N N . ARG A 1 323 ? -10.062 14.218 -25.522 1.00 33.28 323 ARG A N 1
ATOM 2569 C CA . ARG A 1 323 ? -9.293 13.939 -24.297 1.00 33.28 323 ARG A CA 1
ATOM 2570 C C . ARG A 1 323 ? -10.049 12.963 -23.388 1.00 33.28 323 ARG A C 1
ATOM 2572 O O . ARG A 1 323 ? -11.100 13.312 -22.848 1.00 33.28 323 ARG A O 1
ATOM 2579 N N . SER A 1 324 ? -9.473 11.790 -23.135 1.00 33.53 324 SER A N 1
ATOM 2580 C CA . SER A 1 324 ? -9.928 10.852 -22.107 1.00 33.53 324 SER A CA 1
ATOM 2581 C C . SER A 1 324 ? -9.868 11.520 -20.719 1.00 33.53 324 SER A C 1
ATOM 2583 O O . SER A 1 324 ? -8.817 11.766 -20.119 1.00 33.53 324 SER A O 1
ATOM 2585 N N . ARG A 1 325 ? -11.042 11.890 -20.197 1.00 34.59 325 ARG A N 1
ATOM 2586 C CA . ARG A 1 325 ? -11.226 12.562 -18.896 1.00 34.59 325 ARG A CA 1
ATOM 2587 C C . ARG A 1 325 ? -11.215 11.595 -17.704 1.00 34.59 325 ARG A C 1
ATOM 2589 O O . ARG A 1 325 ? -11.824 11.888 -16.690 1.00 34.59 325 ARG A O 1
ATOM 2596 N N . TRP A 1 326 ? -10.526 10.463 -17.798 1.00 35.03 326 TRP A N 1
ATOM 2597 C CA . TRP A 1 326 ? -10.641 9.413 -16.782 1.00 35.03 326 TRP A CA 1
ATOM 2598 C C . TRP A 1 326 ? -9.729 9.610 -15.569 1.00 35.03 326 TRP A C 1
ATOM 2600 O O . TRP A 1 326 ? -10.172 9.511 -14.431 1.00 35.03 326 TRP A O 1
ATOM 2610 N N . ALA A 1 327 ? -8.479 10.011 -15.790 1.00 37.47 327 ALA A N 1
ATOM 2611 C CA . ALA A 1 327 ? -7.454 10.017 -14.744 1.00 37.47 327 ALA A CA 1
ATOM 2612 C C . ALA A 1 327 ? -7.604 11.103 -13.647 1.00 37.47 327 ALA A C 1
ATOM 2614 O O . ALA A 1 327 ? -6.684 11.304 -12.865 1.00 37.47 327 ALA A O 1
ATOM 2615 N N . THR A 1 328 ? -8.741 11.805 -13.565 1.00 37.19 328 THR A N 1
ATOM 2616 C CA . THR A 1 328 ? -9.023 12.740 -12.455 1.00 37.19 328 THR A CA 1
ATOM 2617 C C . THR A 1 328 ? -10.470 12.760 -11.967 1.00 37.19 328 THR A C 1
ATOM 2619 O O . THR A 1 328 ? -10.674 13.158 -10.829 1.00 37.19 328 THR A O 1
ATOM 2622 N N . SER A 1 329 ? -11.484 12.382 -12.761 1.00 34.91 329 SER A N 1
ATOM 2623 C CA . SER A 1 329 ? -12.870 12.384 -12.249 1.00 34.91 329 SER A CA 1
ATOM 2624 C C . SER A 1 329 ? -13.166 11.171 -11.369 1.00 34.91 329 SER A C 1
ATOM 2626 O O . SER A 1 329 ? -13.971 11.279 -10.454 1.00 34.91 329 SER A O 1
ATOM 2628 N N . SER A 1 330 ? -12.483 10.050 -11.611 1.00 39.62 330 SER A N 1
ATOM 2629 C CA . SER A 1 330 ? -12.707 8.785 -10.902 1.00 39.62 330 SER A CA 1
ATOM 2630 C C . SER A 1 330 ? -12.181 8.759 -9.466 1.00 39.62 330 SER A C 1
ATOM 2632 O O . SER A 1 330 ? -12.697 8.011 -8.650 1.00 39.62 330 SER A O 1
ATOM 2634 N N . PHE A 1 331 ? -11.221 9.632 -9.142 1.00 35.66 331 PHE A N 1
ATOM 2635 C CA . PHE A 1 331 ? -10.678 9.820 -7.786 1.00 35.66 331 PHE A CA 1
ATOM 2636 C C . PHE A 1 331 ? -11.047 11.186 -7.174 1.00 35.66 331 PHE A C 1
ATOM 2638 O O . PHE A 1 331 ? -10.529 11.569 -6.132 1.00 35.66 331 PHE A O 1
ATOM 2645 N N . ARG A 1 332 ? -11.931 11.956 -7.828 1.00 34.53 332 ARG A N 1
ATOM 2646 C CA . ARG A 1 332 ? -12.504 13.209 -7.294 1.00 34.53 332 ARG A CA 1
ATOM 2647 C C . ARG A 1 332 ? -14.034 13.157 -7.237 1.00 34.53 332 ARG A C 1
ATOM 2649 O O . ARG A 1 332 ? -14.694 14.174 -7.454 1.00 34.53 332 ARG A O 1
ATOM 2656 N N . ALA A 1 333 ? -14.612 11.989 -6.967 1.00 28.23 333 ALA A N 1
ATOM 2657 C CA . ALA A 1 333 ? -16.043 11.893 -6.703 1.00 28.23 333 ALA A CA 1
ATOM 2658 C C . ALA A 1 333 ? -16.355 12.540 -5.338 1.00 28.23 333 ALA A C 1
ATOM 2660 O O . ALA A 1 333 ? -16.208 11.926 -4.293 1.00 28.23 333 ALA A O 1
ATOM 2661 N N . THR A 1 334 ? -16.707 13.829 -5.381 1.00 33.59 334 THR A N 1
ATOM 2662 C CA . THR A 1 334 ? -17.629 14.541 -4.475 1.00 33.59 334 THR A CA 1
ATOM 2663 C C . THR A 1 334 ? -17.809 13.951 -3.068 1.00 33.59 334 THR A C 1
ATOM 2665 O O . THR A 1 334 ? -18.850 13.384 -2.756 1.00 33.59 334 THR A O 1
ATOM 2668 N N . SER A 1 335 ? -16.842 14.198 -2.180 1.00 33.00 335 SER A N 1
ATOM 2669 C CA . SER A 1 335 ? -16.968 13.923 -0.736 1.00 33.00 335 SER A CA 1
ATOM 2670 C C . SER A 1 335 ? -17.821 14.966 0.021 1.00 33.00 335 SER A C 1
ATOM 2672 O O . SER A 1 335 ? -18.075 14.848 1.213 1.00 33.00 335 SER A O 1
ATOM 2674 N N . ALA A 1 336 ? -18.325 16.002 -0.659 1.00 29.39 336 ALA A N 1
ATOM 2675 C CA . ALA A 1 336 ? -19.011 17.117 0.006 1.00 29.39 336 ALA A CA 1
ATOM 2676 C C . ALA A 1 336 ? -20.393 16.769 0.602 1.00 29.39 336 ALA A C 1
ATOM 2678 O O . ALA A 1 336 ? -20.979 17.610 1.273 1.00 29.39 336 ALA A O 1
ATOM 2679 N N . ALA A 1 337 ? -20.932 15.572 0.349 1.00 29.05 337 ALA A N 1
ATOM 2680 C CA . ALA A 1 337 ? -22.267 15.180 0.808 1.00 29.05 337 ALA A CA 1
ATOM 2681 C C . ALA A 1 337 ? -22.266 14.103 1.909 1.00 29.05 337 ALA A C 1
ATOM 2683 O O . ALA A 1 337 ? -23.341 13.639 2.285 1.00 29.05 337 ALA A O 1
ATOM 2684 N N . CYS A 1 338 ? -21.100 13.644 2.377 1.00 32.00 338 CYS A N 1
ATOM 2685 C CA . CYS A 1 338 ? -21.003 12.419 3.183 1.00 32.00 338 CYS A CA 1
ATOM 2686 C C . CYS A 1 338 ? -20.050 12.486 4.391 1.00 32.00 338 CYS A C 1
ATOM 2688 O O . CYS A 1 338 ? -19.864 11.454 5.032 1.00 32.00 338 CYS A O 1
ATOM 2690 N N . ILE A 1 339 ? -19.488 13.659 4.715 1.00 32.91 339 ILE A N 1
ATOM 2691 C CA . ILE A 1 339 ? -18.659 13.889 5.915 1.00 32.91 339 ILE A CA 1
ATOM 2692 C C . ILE A 1 339 ? -19.276 14.984 6.777 1.00 32.91 339 ILE A C 1
ATOM 2694 O O . ILE A 1 339 ? -19.688 16.014 6.192 1.00 32.91 339 ILE A O 1
#

pLDDT: mean 80.08, std 20.84, range [27.14, 98.38]

Sequence (339 aa):
MPIPQGPRNTQLPQRQLLRELQTTAEENLRRHRKALDDWHPHDYLPLNGGTPPPRMMYPERRELDDVAEAAMIITLLTADNLPSGLQQMTDSVAKDSAWATWVRMWTAENDRHYVVLRDYLVKLRGVDPVALERARMENMTVGISCALEGASLLHSLASVTLQELATRVAHQNIGPVCGDPLAGRILTRIGDEKDLHTIFYRNLCAAALELTPDQAVRAVGDVVLNFQMPGVTRPGFRHTATRMAQYGIYDIRQHLDQVLRPTLEEWKLFERNDFGKEGEQVRECIGRHLEDLEMQARRFEQSRDRTCSPTPNSRAEEPGGQRSRWATSSFRATSAACI

InterPro domains:
  IPR005067 Fatty acid desaturase, type 2 [PF03405] (15-304)
  IPR005067 Fatty acid desaturase, type 2 [PIRSF000346] (11-306)
  IPR005067 Fatty acid desaturase, type 2 [PTHR31155] (15-305)
  IPR009078 Ferritin-like superfamily [SSF47240] (11-307)
  IPR012348 Ribonucleotide reductase-like [G3DSA:1.10.620.20] (9-312)

Secondary structure (DSSP, 8-state):
---------SPPPHHHHHHHTHHHHHHHHHHHHHHPPP--GGGTS--TT----TT----SS-PPPHHHHHHHHHHHHHHHHTTHHHHHHHTTS-TTSHHHHHHHHHHHHHHHHHHHHHHHIIIII---HHHHHHHHHHHHHH----S-TT--HHHHHHHHHHHHHHHHHHHHHHHHHTT-HHHHHHHHHHHHHHHHHHHHHHHHHHHHHHH-HHHHHHHHHHHHHT---TTTTSTTHHHHHHHHHHTTSS-HHHIIIIIIHHHHHHTTTTT-----HHHHHHHHHHHHHHHHHHHHHHHHHHHHHHHHS--------PPP-----HHHHTT---GGGT-

Radius of gyration: 21.75 Å; chains: 1; bounding box: 58×37×82 Å